Protein AF-A0A7S3JQC6-F1 (afdb_monomer)

Radius of gyration: 49.68 Å; Cα contacts (8 Å, |Δi|>4): 178; chains: 1; bounding box: 103×55×130 Å

Foldseek 3Di:
DVVVVVVVVVVVVVVVVVVVVVLVVLLVVLVVVLCVVCVVLVVLLVVLVVQLVVLVVQLVVLVVVLVVLVVVLVVLVVVLVVLVPDPDQWDWDCVPPVDTDIDGSVVSNVVSVVSNVVSVVSSVVSVVSSVVSVVSSVVSVVVSVVSVVVSDVSSPCSSVVSVVVVVVVVVVVVVVVVVVVCVVVVVVVLVLLLVLVLVCVVPVFLQWDWDADPVPRAIWIARNPPRDIGRDDRVNVVCGDPVVPPDDPVSCVVSVNDPDDDDDDDDDDDDDDDDPDPDDDDD

Secondary structure (DSSP, 8-state):
-HHHHHHHHHHHHHHHHHHHHHHHHHHHHHHHHHHHHTHHHHHHHHHHHHHHHHHHHHHHHHHHHHHHHHHHHHHHHHHHHHHHH---SEEEESTTTSS-EEEEHHHHHHHHHHHHHHHHHHHHHHHHHHHHHHHHHHHHHHHHHHHHHHHHHHHTTHHHHHHHHHHHHHHHHHHHHHHHHHHHHHHHHHHHHHHHHHHHHHHSS--EEEEEETTTTEEEEEETTT--EESSPPGGGT---TTTS---HHHHHHTT---------------------------

InterPro domains:
  IPR000048 IQ motif, EF-hand binding site [PF00612] (7-22)
  IPR001202 WW domain [PS01159] (208-234)
  IPR001202 WW domain [PS50020] (202-236)
  IPR036020 WW domain superfamily [SSF51045] (206-236)

Structure (mmCIF, N/CA/C/O backbone):
data_AF-A0A7S3JQC6-F1
#
_entry.id   AF-A0A7S3JQC6-F1
#
loop_
_atom_site.group_PDB
_atom_site.id
_atom_site.type_symbol
_atom_site.label_atom_id
_atom_site.label_alt_id
_atom_site.label_comp_id
_atom_site.label_asym_id
_atom_site.label_entity_id
_atom_site.label_seq_id
_atom_site.pdbx_PDB_ins_code
_atom_site.Cartn_x
_atom_site.Cartn_y
_atom_site.Cartn_z
_atom_site.occupancy
_atom_site.B_iso_or_equiv
_atom_site.auth_seq_id
_atom_site.auth_comp_id
_atom_site.auth_asym_id
_atom_site.auth_atom_id
_atom_site.pdbx_PDB_model_num
ATOM 1 N N . LYS A 1 1 ? 0.236 -10.307 -54.054 1.00 75.25 1 LYS A N 1
ATOM 2 C CA . LYS A 1 1 ? 0.303 -9.032 -53.284 1.00 75.25 1 LYS A CA 1
ATOM 3 C C . LYS A 1 1 ? -0.213 -9.186 -51.846 1.00 75.25 1 LYS A C 1
ATOM 5 O O . LYS A 1 1 ? 0.444 -8.713 -50.930 1.00 75.25 1 LYS A O 1
ATOM 10 N N . GLU A 1 2 ? -1.317 -9.899 -51.624 1.00 87.50 2 GLU A N 1
ATOM 11 C CA . GLU A 1 2 ? -1.917 -10.115 -50.295 1.00 87.50 2 GLU A CA 1
ATOM 12 C C . GLU A 1 2 ? -1.026 -10.891 -49.305 1.00 87.50 2 GLU A C 1
ATOM 14 O O . GLU A 1 2 ? -0.811 -10.438 -48.186 1.00 87.50 2 GLU A O 1
ATOM 19 N N . ARG A 1 3 ? -0.372 -11.977 -49.746 1.00 89.38 3 ARG A N 1
ATOM 20 C CA . ARG A 1 3 ? 0.592 -12.731 -48.913 1.00 89.38 3 ARG A CA 1
ATOM 21 C C . ARG A 1 3 ? 1.734 -11.865 -48.360 1.00 89.38 3 ARG A C 1
ATOM 23 O O . ARG A 1 3 ? 2.109 -12.005 -47.201 1.00 89.38 3 ARG A O 1
ATOM 30 N N . LEU A 1 4 ? 2.267 -10.941 -49.165 1.00 92.25 4 LEU A N 1
ATOM 31 C CA . LEU A 1 4 ? 3.331 -10.025 -48.732 1.00 92.25 4 LEU A CA 1
ATOM 32 C C . LEU A 1 4 ? 2.830 -9.036 -47.672 1.00 92.25 4 LEU A C 1
ATOM 34 O O . LEU A 1 4 ? 3.549 -8.764 -46.713 1.00 92.25 4 LEU A O 1
ATOM 38 N N . ARG A 1 5 ? 1.589 -8.548 -47.811 1.00 91.50 5 ARG A N 1
ATOM 39 C CA . ARG A 1 5 ? 0.945 -7.690 -46.806 1.00 91.50 5 ARG A CA 1
ATOM 40 C C . ARG A 1 5 ? 0.745 -8.441 -45.493 1.00 91.50 5 ARG A C 1
ATOM 42 O O . ARG A 1 5 ? 1.162 -7.939 -44.456 1.00 91.50 5 ARG A O 1
ATOM 49 N N . ASN A 1 6 ? 0.217 -9.662 -45.540 1.00 94.75 6 ASN A N 1
ATOM 50 C CA . ASN A 1 6 ? 0.004 -10.478 -44.340 1.00 94.75 6 ASN A CA 1
ATOM 51 C C . ASN A 1 6 ? 1.329 -10.779 -43.625 1.00 94.75 6 ASN A C 1
ATOM 53 O O . ASN A 1 6 ? 1.442 -10.593 -42.415 1.00 94.75 6 ASN A O 1
ATOM 57 N N . ASN A 1 7 ? 2.378 -11.123 -44.378 1.00 94.38 7 ASN A N 1
ATOM 58 C CA . ASN A 1 7 ? 3.715 -11.327 -43.820 1.00 94.38 7 ASN A CA 1
ATOM 59 C C . ASN A 1 7 ? 4.289 -10.048 -43.185 1.00 94.38 7 ASN A C 1
ATOM 61 O O . ASN A 1 7 ? 4.940 -10.119 -42.1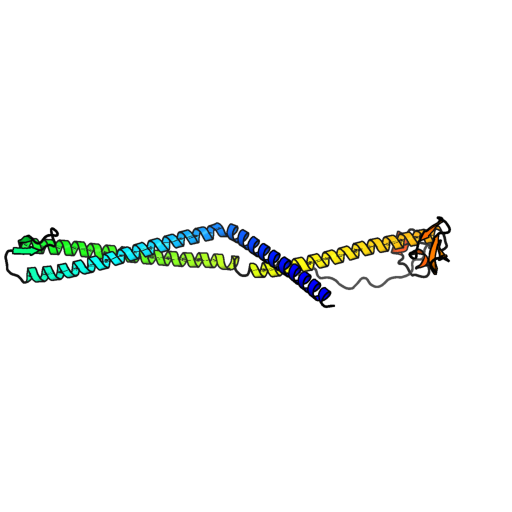40 1.00 94.38 7 ASN A O 1
ATOM 65 N N . ALA A 1 8 ? 4.053 -8.878 -43.785 1.00 94.38 8 ALA A N 1
ATOM 66 C CA . ALA A 1 8 ? 4.468 -7.597 -43.217 1.00 94.38 8 ALA A CA 1
ATOM 67 C C . ALA A 1 8 ? 3.715 -7.280 -41.914 1.00 94.38 8 ALA A C 1
ATOM 69 O O . ALA A 1 8 ? 4.346 -6.919 -40.921 1.00 94.38 8 ALA A O 1
ATOM 70 N N . VAL A 1 9 ? 2.395 -7.491 -41.883 1.00 95.44 9 VAL A N 1
ATOM 71 C CA . VAL A 1 9 ? 1.562 -7.299 -40.685 1.00 95.44 9 VAL A CA 1
ATOM 72 C C . VAL A 1 9 ? 2.053 -8.180 -39.538 1.00 95.44 9 VAL A C 1
ATOM 74 O O . VAL A 1 9 ? 2.294 -7.673 -38.444 1.00 95.44 9 VAL A O 1
ATOM 77 N N . VAL A 1 10 ? 2.295 -9.471 -39.785 1.00 95.19 10 VAL A N 1
ATOM 78 C CA . VAL A 1 10 ? 2.800 -10.401 -38.760 1.00 95.19 10 VAL A CA 1
ATOM 79 C C . VAL A 1 10 ? 4.167 -9.960 -38.229 1.00 95.19 10 VAL A C 1
ATOM 81 O O . VAL A 1 10 ? 4.400 -9.981 -37.017 1.00 95.19 10 VAL A O 1
ATOM 84 N N . LYS A 1 11 ? 5.072 -9.503 -39.105 1.00 95.25 11 LYS A N 1
ATOM 85 C CA . LYS A 1 11 ? 6.379 -8.966 -38.689 1.00 95.25 11 LYS A CA 1
ATOM 86 C C . LYS A 1 11 ? 6.225 -7.736 -37.794 1.00 95.25 11 LYS A C 1
ATOM 88 O O . LYS A 1 11 ? 6.847 -7.685 -36.733 1.00 95.25 11 LYS A O 1
ATOM 93 N N . ILE A 1 12 ? 5.382 -6.780 -38.183 1.00 94.19 12 ILE A N 1
ATOM 94 C CA . ILE A 1 12 ? 5.122 -5.562 -37.403 1.00 94.19 12 ILE A CA 1
ATOM 95 C C . ILE A 1 12 ? 4.528 -5.924 -36.039 1.00 94.19 12 ILE A C 1
ATOM 97 O O . ILE A 1 12 ? 5.028 -5.471 -35.010 1.00 94.19 12 ILE A O 1
ATOM 101 N N . GLN A 1 13 ? 3.523 -6.801 -36.009 1.00 94.56 13 GLN A N 1
ATOM 102 C CA . GLN A 1 13 ? 2.904 -7.267 -34.769 1.00 94.56 13 GLN A CA 1
ATOM 103 C C . GLN A 1 13 ? 3.920 -7.935 -33.838 1.00 94.56 13 GLN A C 1
ATOM 10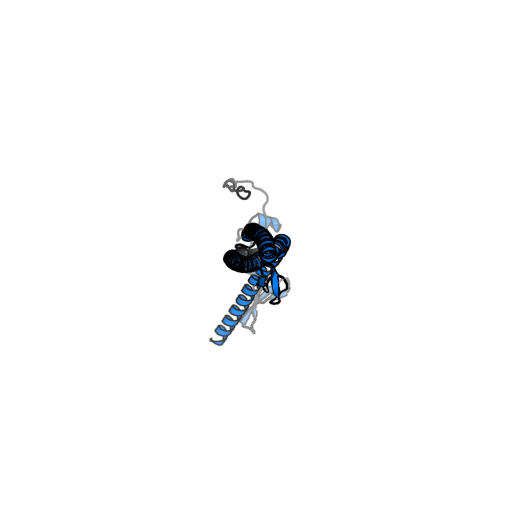5 O O . GLN A 1 13 ? 3.945 -7.635 -32.645 1.00 94.56 13 GLN A O 1
ATOM 110 N N . LYS A 1 14 ? 4.799 -8.796 -34.364 1.00 95.44 14 LYS A N 1
ATOM 111 C CA . LYS A 1 14 ? 5.860 -9.443 -33.578 1.00 95.44 14 LYS A CA 1
ATOM 112 C C . LYS A 1 14 ? 6.812 -8.416 -32.961 1.00 95.44 14 LYS A C 1
ATOM 114 O O . LYS A 1 14 ? 7.134 -8.514 -31.776 1.00 95.44 14 LYS A O 1
ATOM 119 N N . VAL A 1 15 ? 7.239 -7.420 -33.739 1.00 93.25 15 VAL A N 1
ATOM 120 C CA . VAL A 1 15 ? 8.125 -6.347 -33.260 1.00 93.25 15 VAL A CA 1
ATOM 121 C C . VAL A 1 15 ? 7.444 -5.513 -32.177 1.00 93.25 15 VAL A C 1
ATOM 123 O O . VAL A 1 15 ? 8.055 -5.265 -31.137 1.00 93.25 15 VAL A O 1
ATOM 126 N N . LEU A 1 16 ? 6.183 -5.126 -32.383 1.00 92.81 16 LEU A N 1
ATOM 127 C CA . LEU A 1 16 ? 5.411 -4.346 -31.415 1.00 92.81 16 LEU A CA 1
ATOM 128 C C . LEU A 1 16 ? 5.197 -5.116 -30.113 1.00 92.81 16 LEU A C 1
ATOM 130 O O . LEU A 1 16 ? 5.525 -4.600 -29.049 1.00 92.81 16 LEU A O 1
ATOM 134 N N . ARG A 1 17 ? 4.755 -6.377 -30.178 1.00 93.19 17 ARG A N 1
ATOM 135 C CA . ARG A 1 17 ? 4.602 -7.234 -28.990 1.00 93.19 17 ARG A CA 1
ATOM 136 C C . ARG A 1 17 ? 5.913 -7.364 -28.221 1.00 93.19 17 ARG A C 1
ATOM 138 O O . ARG A 1 17 ? 5.936 -7.184 -27.010 1.00 93.19 17 ARG A O 1
ATOM 145 N N . GLY A 1 18 ? 7.024 -7.594 -28.922 1.00 94.50 18 GLY A N 1
ATOM 146 C CA . GLY A 1 18 ? 8.343 -7.641 -28.293 1.00 94.50 18 GLY A CA 1
ATOM 147 C C . GLY A 1 18 ? 8.796 -6.290 -27.726 1.00 94.50 18 GLY A C 1
ATOM 148 O O . GLY A 1 18 ? 9.571 -6.254 -26.771 1.00 94.50 18 GLY A O 1
ATOM 149 N N . HIS A 1 19 ? 8.369 -5.165 -28.304 1.00 92.38 19 HIS A N 1
ATOM 150 C CA . HIS A 1 19 ? 8.635 -3.839 -27.752 1.00 92.38 19 HIS A CA 1
ATOM 151 C C . HIS A 1 19 ? 7.871 -3.627 -26.446 1.00 92.38 19 HIS A C 1
ATOM 153 O O . HIS A 1 19 ? 8.521 -3.282 -25.460 1.00 92.38 19 HIS A O 1
ATOM 159 N N . PHE A 1 20 ? 6.558 -3.879 -26.444 1.00 92.75 20 PHE A N 1
ATOM 160 C CA . PHE A 1 20 ? 5.692 -3.740 -25.272 1.00 92.75 20 PHE A CA 1
ATOM 161 C C . PHE A 1 20 ? 6.087 -4.710 -24.151 1.00 92.75 20 PHE A C 1
ATOM 163 O O . PHE A 1 20 ? 6.341 -4.285 -23.034 1.00 92.75 20 PHE A O 1
ATOM 170 N N . GLY A 1 21 ? 6.336 -5.987 -24.454 1.00 95.25 21 GLY A N 1
ATOM 171 C CA . GLY A 1 21 ? 6.791 -6.937 -23.430 1.00 95.25 21 GLY A CA 1
ATOM 172 C C . GLY A 1 21 ? 8.102 -6.512 -22.751 1.00 95.25 21 GLY A C 1
ATOM 173 O O . GLY A 1 21 ? 8.261 -6.640 -21.541 1.00 95.25 21 GLY A O 1
ATOM 174 N N . ARG A 1 22 ? 9.037 -5.915 -23.505 1.00 93.81 22 ARG A N 1
ATOM 175 C CA . ARG A 1 22 ? 10.283 -5.367 -22.938 1.00 93.81 22 ARG A CA 1
ATOM 176 C C . ARG A 1 22 ? 10.077 -4.053 -22.181 1.00 93.81 22 ARG A C 1
ATOM 178 O O . ARG A 1 22 ? 10.851 -3.787 -21.264 1.00 93.81 22 ARG A O 1
ATOM 185 N N . THR A 1 23 ? 9.108 -3.211 -22.561 1.00 93.56 23 THR A N 1
ATOM 186 C CA . THR A 1 23 ? 8.751 -2.036 -21.744 1.00 93.56 23 THR A CA 1
ATOM 187 C C . THR A 1 23 ? 8.153 -2.482 -20.426 1.00 93.56 23 THR A C 1
ATOM 189 O O . THR A 1 23 ? 8.568 -1.987 -19.385 1.00 93.56 23 THR A O 1
ATOM 192 N N . ASP A 1 24 ? 7.244 -3.448 -20.468 1.00 94.12 24 ASP A N 1
ATOM 193 C CA . ASP A 1 24 ? 6.514 -3.917 -19.296 1.00 94.12 24 ASP A CA 1
ATOM 194 C C . ASP A 1 24 ? 7.458 -4.612 -18.322 1.00 94.12 24 ASP A C 1
ATOM 196 O O . ASP A 1 24 ? 7.432 -4.317 -17.131 1.00 94.12 24 ASP A O 1
ATOM 200 N N . TRP A 1 25 ? 8.390 -5.424 -18.828 1.00 95.81 25 TRP A N 1
ATOM 201 C CA . TRP A 1 25 ? 9.458 -5.993 -18.009 1.00 95.81 25 TRP A CA 1
ATOM 202 C C . TRP A 1 25 ? 10.329 -4.917 -17.343 1.00 95.81 25 TRP A C 1
ATOM 204 O O . TRP A 1 25 ? 10.637 -5.023 -16.159 1.00 95.81 25 TRP A O 1
ATOM 214 N N . ALA A 1 26 ? 10.711 -3.858 -18.065 1.00 94.56 26 ALA A N 1
ATOM 215 C CA . ALA A 1 26 ? 11.521 -2.779 -17.494 1.00 94.56 26 ALA A CA 1
ATOM 216 C C . ALA A 1 26 ? 10.762 -1.996 -16.408 1.00 94.56 26 ALA A C 1
ATOM 218 O O . ALA A 1 26 ? 11.343 -1.635 -15.384 1.00 94.56 26 ALA A O 1
ATOM 219 N N . ILE A 1 27 ? 9.464 -1.765 -16.621 1.00 95.25 27 ILE A N 1
ATOM 220 C CA . ILE A 1 27 ? 8.567 -1.147 -15.642 1.00 95.25 27 ILE A CA 1
ATOM 221 C C . ILE A 1 27 ? 8.453 -2.044 -14.405 1.00 95.25 27 ILE A C 1
ATOM 223 O O . ILE A 1 27 ? 8.684 -1.575 -13.293 1.00 95.25 27 ILE A O 1
ATOM 227 N N . ALA A 1 28 ? 8.172 -3.336 -14.590 1.00 95.00 28 ALA A N 1
ATOM 228 C CA . ALA A 1 28 ? 8.064 -4.307 -13.505 1.00 95.00 28 ALA A CA 1
ATOM 229 C C . ALA A 1 28 ? 9.363 -4.402 -12.695 1.00 95.00 28 ALA A C 1
ATOM 231 O O . ALA A 1 28 ? 9.327 -4.358 -11.468 1.00 95.00 28 ALA A O 1
ATOM 232 N N . LYS A 1 29 ? 10.518 -4.442 -13.370 1.00 95.44 29 LYS A N 1
ATOM 233 C CA . LYS A 1 29 ? 11.833 -4.442 -12.721 1.00 95.44 29 LYS A CA 1
ATOM 234 C C . LYS A 1 29 ? 12.053 -3.191 -11.868 1.00 95.44 29 LYS A C 1
ATOM 236 O O . LYS A 1 29 ? 12.541 -3.298 -10.750 1.00 95.44 29 LYS A O 1
ATOM 241 N N . ARG A 1 30 ? 11.683 -2.008 -12.366 1.00 93.69 30 ARG A N 1
ATOM 242 C CA . ARG A 1 30 ? 11.786 -0.765 -11.585 1.00 93.69 30 ARG A CA 1
ATOM 243 C C . ARG A 1 30 ? 10.838 -0.737 -10.394 1.00 93.69 30 ARG A C 1
ATOM 245 O O . ARG A 1 30 ? 11.249 -0.302 -9.327 1.00 93.69 30 ARG A O 1
ATOM 252 N N . PHE A 1 31 ? 9.612 -1.235 -10.546 1.00 92.81 31 PHE A N 1
ATOM 253 C CA . PHE A 1 31 ? 8.701 -1.390 -9.413 1.00 92.81 31 PHE A CA 1
ATOM 254 C C . PHE A 1 31 ? 9.227 -2.383 -8.372 1.00 92.81 31 PHE A C 1
ATOM 256 O O . PHE A 1 31 ? 9.041 -2.143 -7.185 1.00 92.81 31 PHE A O 1
ATOM 263 N N . ALA A 1 32 ? 9.893 -3.464 -8.786 1.00 93.75 32 ALA A N 1
ATOM 264 C CA . ALA A 1 32 ? 10.523 -4.405 -7.860 1.00 93.75 32 ALA A CA 1
ATOM 265 C C . ALA A 1 32 ? 11.633 -3.727 -7.041 1.00 93.75 32 ALA A C 1
ATOM 267 O O . ALA A 1 32 ? 11.590 -3.773 -5.818 1.00 93.75 32 ALA A O 1
ATOM 268 N N . LEU A 1 33 ? 12.538 -2.996 -7.700 1.00 93.25 33 LEU A N 1
ATOM 269 C CA . LEU A 1 33 ? 13.592 -2.231 -7.021 1.00 93.25 33 LEU A CA 1
ATOM 270 C C . LEU A 1 33 ? 13.023 -1.174 -6.067 1.00 93.25 33 LEU A C 1
ATOM 272 O O . LEU A 1 33 ? 13.500 -1.024 -4.947 1.00 93.25 33 LEU A O 1
ATOM 276 N N . LEU A 1 34 ? 11.971 -0.465 -6.483 1.00 91.44 34 LEU A N 1
ATOM 277 C CA . LEU A 1 34 ? 11.291 0.490 -5.613 1.00 91.44 34 LEU A CA 1
ATOM 278 C C . LEU A 1 34 ? 10.682 -0.201 -4.394 1.00 91.44 34 LEU A C 1
ATOM 280 O O . LEU A 1 34 ? 10.767 0.326 -3.291 1.00 91.44 34 LEU A O 1
ATOM 284 N N . ARG A 1 35 ? 10.057 -1.369 -4.575 1.00 90.38 35 ARG A N 1
ATOM 285 C CA . ARG A 1 35 ? 9.492 -2.141 -3.462 1.00 90.38 35 ARG A CA 1
ATOM 286 C C . ARG A 1 35 ? 10.562 -2.596 -2.484 1.00 90.38 35 ARG A C 1
ATOM 288 O O . ARG A 1 35 ? 10.301 -2.552 -1.292 1.00 90.38 35 ARG A O 1
ATOM 295 N N . GLU A 1 36 ? 11.738 -2.986 -2.964 1.00 92.25 36 GLU A N 1
ATOM 296 C CA . GLU A 1 36 ? 12.879 -3.314 -2.103 1.00 92.25 36 GLU A CA 1
ATOM 297 C C . GLU A 1 36 ? 13.333 -2.087 -1.300 1.00 92.25 36 GLU A C 1
ATOM 299 O O . GLU A 1 36 ? 13.474 -2.165 -0.084 1.00 92.25 36 GLU A O 1
ATOM 304 N N . GLN A 1 37 ? 13.470 -0.928 -1.949 1.00 90.94 37 GLN A N 1
ATOM 305 C CA . GLN A 1 37 ? 13.839 0.327 -1.281 1.00 90.94 37 GLN A CA 1
ATOM 306 C C . GLN A 1 37 ? 12.786 0.790 -0.262 1.00 90.94 37 GLN A C 1
ATOM 308 O O . GLN A 1 37 ? 13.126 1.264 0.819 1.00 90.94 37 GLN A O 1
ATOM 313 N N . ALA A 1 38 ? 11.503 0.638 -0.593 1.00 94.56 38 ALA A N 1
ATOM 314 C CA . ALA A 1 38 ? 10.372 1.035 0.242 1.00 94.56 38 ALA A CA 1
ATOM 315 C C . ALA A 1 38 ? 9.860 -0.092 1.161 1.00 94.56 38 ALA A C 1
ATOM 317 O O . ALA A 1 38 ? 8.842 0.083 1.831 1.00 94.56 38 ALA A O 1
ATOM 318 N N . ALA A 1 39 ? 10.551 -1.234 1.234 1.00 94.25 39 ALA A N 1
ATOM 319 C CA . ALA A 1 39 ? 10.200 -2.362 2.096 1.00 94.25 39 ALA A CA 1
ATOM 320 C C . ALA A 1 39 ? 9.923 -1.974 3.565 1.00 94.25 39 ALA A C 1
ATOM 322 O O . ALA A 1 39 ? 8.907 -2.433 4.098 1.00 94.25 39 ALA A O 1
ATOM 323 N N . PRO A 1 40 ? 10.725 -1.110 4.230 1.00 95.31 40 PRO A N 1
ATOM 324 C CA . PRO A 1 40 ? 10.429 -0.712 5.607 1.00 95.31 40 PRO A CA 1
ATOM 325 C C . PRO A 1 40 ? 9.119 0.076 5.726 1.00 95.31 40 PRO A C 1
ATOM 327 O O . PRO A 1 40 ? 8.409 -0.080 6.716 1.00 95.31 40 PRO A O 1
ATOM 330 N N . LEU A 1 41 ? 8.755 0.872 4.714 1.00 95.06 41 LEU A N 1
ATOM 331 C CA . LEU A 1 41 ? 7.497 1.626 4.702 1.00 95.06 41 LEU A CA 1
ATOM 332 C C . LEU A 1 41 ? 6.290 0.702 4.525 1.00 95.06 41 LEU A C 1
ATOM 334 O O . LEU A 1 41 ? 5.272 0.902 5.183 1.00 95.06 41 LEU A O 1
ATOM 338 N N . TYR A 1 42 ? 6.404 -0.327 3.680 1.00 94.31 42 TYR A N 1
ATOM 339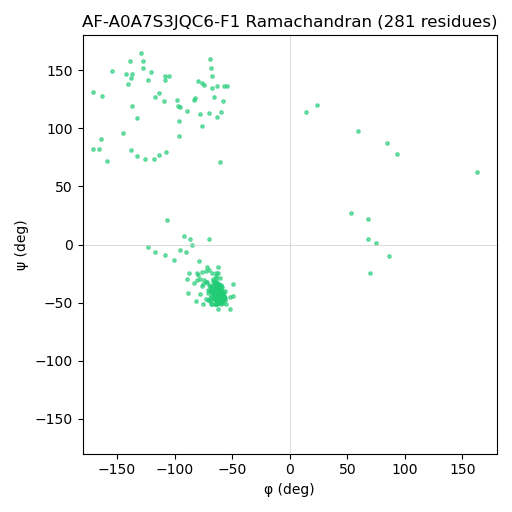 C CA . TYR A 1 42 ? 5.360 -1.344 3.534 1.00 94.31 42 TYR A CA 1
ATOM 340 C C . TYR A 1 42 ? 5.178 -2.158 4.817 1.00 94.31 42 TYR A C 1
ATOM 342 O O . TYR A 1 42 ? 4.061 -2.251 5.311 1.00 94.31 42 TYR A O 1
ATOM 350 N N . SER A 1 43 ? 6.271 -2.642 5.416 1.00 96.00 43 SER A N 1
ATOM 351 C CA . SER A 1 43 ? 6.227 -3.328 6.715 1.00 96.00 43 SER A CA 1
ATOM 352 C C . SER A 1 43 ? 5.590 -2.440 7.791 1.00 96.00 43 SER A C 1
ATOM 354 O O . SER A 1 43 ? 4.689 -2.852 8.525 1.00 96.00 43 SER A O 1
ATOM 356 N N . ARG A 1 44 ? 5.974 -1.158 7.833 1.00 97.19 44 ARG A N 1
ATOM 357 C CA . ARG A 1 44 ? 5.364 -0.194 8.747 1.00 97.19 44 ARG A CA 1
ATOM 358 C C . ARG A 1 44 ? 3.870 -0.004 8.482 1.00 97.19 44 ARG A C 1
ATOM 360 O O . ARG A 1 44 ? 3.097 0.059 9.433 1.00 97.19 44 ARG A O 1
ATOM 367 N N . LEU A 1 45 ? 3.448 0.086 7.225 1.00 96.62 45 LEU A N 1
ATOM 368 C CA . LEU A 1 45 ? 2.035 0.190 6.869 1.00 96.62 45 LEU A CA 1
ATOM 369 C C . LEU A 1 45 ? 1.241 -1.043 7.321 1.00 96.62 45 LEU A C 1
ATOM 371 O O . LEU A 1 45 ? 0.140 -0.876 7.845 1.00 96.62 45 LEU A O 1
ATOM 375 N N . ASP A 1 46 ? 1.803 -2.240 7.157 1.00 97.00 46 ASP A N 1
ATOM 376 C CA . ASP A 1 46 ? 1.172 -3.496 7.564 1.00 97.00 46 ASP A CA 1
ATOM 377 C C . ASP A 1 46 ? 0.988 -3.539 9.085 1.00 97.00 46 ASP A C 1
ATOM 379 O O . ASP A 1 46 ? -0.146 -3.673 9.547 1.00 97.00 46 ASP A O 1
ATOM 383 N N . THR A 1 47 ? 2.048 -3.269 9.860 1.00 97.38 47 THR A N 1
ATOM 384 C CA . THR A 1 47 ? 1.964 -3.194 11.335 1.00 97.38 47 THR A CA 1
ATOM 385 C C . THR A 1 47 ? 0.920 -2.177 11.805 1.00 97.38 47 THR A C 1
ATOM 387 O O . THR A 1 47 ? 0.056 -2.500 12.615 1.00 97.38 47 THR A O 1
ATOM 390 N N . LEU A 1 48 ? 0.925 -0.956 11.255 1.00 97.56 48 LEU A N 1
ATOM 391 C CA . LEU A 1 48 ? -0.071 0.066 11.592 1.00 97.56 48 LEU A CA 1
ATOM 392 C C . LEU A 1 48 ? -1.494 -0.359 11.217 1.00 97.56 48 LEU A C 1
ATOM 394 O O . LEU A 1 48 ? -2.441 -0.010 11.922 1.00 97.56 48 LEU A O 1
ATOM 398 N N . SER A 1 49 ? -1.659 -1.100 10.120 1.00 96.75 49 SER A N 1
ATOM 399 C CA . SER A 1 49 ? -2.964 -1.607 9.701 1.00 96.75 49 SER A CA 1
ATOM 400 C C . SER A 1 49 ? -3.496 -2.683 10.650 1.00 96.75 49 SER A C 1
ATOM 402 O O . SER A 1 49 ? -4.685 -2.675 10.966 1.00 96.75 49 SER A O 1
ATOM 404 N N . GLU A 1 50 ? -2.630 -3.566 11.147 1.00 97.19 50 GLU A N 1
ATOM 405 C CA . GLU A 1 50 ? -2.976 -4.590 12.134 1.00 97.19 50 GLU A CA 1
ATOM 406 C C . GLU A 1 50 ? -3.298 -3.961 13.493 1.00 97.19 50 GLU A C 1
ATOM 408 O O . GLU A 1 50 ? -4.325 -4.268 14.097 1.00 97.19 50 GLU A O 1
ATOM 413 N N . GLU A 1 51 ? -2.489 -3.002 13.943 1.00 97.00 51 GLU A N 1
ATOM 414 C CA . GLU A 1 51 ? -2.746 -2.231 15.164 1.00 97.00 51 GLU A CA 1
ATOM 415 C C . GLU A 1 51 ? -4.071 -1.452 15.081 1.00 97.00 51 GLU A C 1
ATOM 417 O O . GLU A 1 51 ? -4.835 -1.405 16.044 1.00 97.00 51 GLU A O 1
ATOM 422 N N . ALA A 1 52 ? -4.392 -0.867 13.922 1.00 97.06 52 ALA A N 1
ATOM 423 C CA . ALA A 1 52 ? -5.672 -0.194 13.718 1.00 97.06 52 ALA A CA 1
ATOM 424 C C . ALA A 1 52 ? -6.853 -1.178 13.765 1.00 97.06 52 ALA A C 1
ATOM 426 O O . ALA A 1 52 ? -7.866 -0.881 14.398 1.00 97.06 52 ALA A O 1
ATOM 427 N N . ARG A 1 53 ? -6.725 -2.351 13.127 1.00 97.19 53 ARG A N 1
ATOM 428 C CA . ARG A 1 53 ? -7.757 -3.407 13.130 1.00 97.19 53 ARG A CA 1
ATOM 429 C C . ARG A 1 53 ? -8.003 -3.967 14.528 1.00 97.19 53 ARG A C 1
ATOM 431 O O . ARG A 1 53 ? -9.142 -4.053 14.968 1.00 97.19 53 ARG A O 1
ATOM 438 N N . THR A 1 54 ? -6.944 -4.288 15.259 1.00 97.62 54 THR A N 1
ATOM 439 C CA . THR A 1 54 ? -7.070 -4.802 16.630 1.00 97.62 54 THR A CA 1
ATOM 440 C C . THR A 1 54 ? -7.719 -3.769 17.555 1.00 97.62 54 THR A C 1
ATOM 442 O O . THR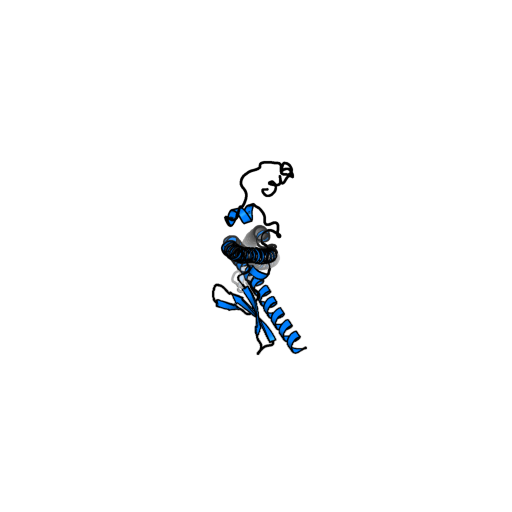 A 1 54 ? -8.599 -4.116 18.345 1.00 97.62 54 THR A O 1
ATOM 445 N N . ALA A 1 55 ? -7.384 -2.483 17.413 1.00 97.19 55 ALA A N 1
ATOM 446 C CA . ALA A 1 55 ? -8.035 -1.412 18.165 1.00 97.19 55 ALA A CA 1
ATOM 447 C C . ALA A 1 55 ? -9.535 -1.275 17.831 1.00 97.19 55 ALA A C 1
ATOM 449 O O . ALA A 1 55 ? -10.360 -1.077 18.730 1.00 97.19 55 ALA A O 1
ATOM 450 N N . THR A 1 56 ? -9.935 -1.407 16.560 1.00 97.50 56 THR A N 1
ATOM 451 C CA . THR A 1 56 ? -11.360 -1.352 16.187 1.00 97.50 56 THR A CA 1
ATOM 452 C C . THR A 1 56 ? -12.139 -2.556 16.708 1.00 97.50 56 THR A C 1
ATOM 454 O O . THR A 1 56 ? -13.235 -2.371 17.243 1.00 97.50 56 THR A O 1
ATOM 457 N N . GLU A 1 57 ? -11.563 -3.755 16.649 1.00 97.56 57 GLU A N 1
ATOM 458 C CA . GLU A 1 57 ? -12.143 -4.973 17.224 1.00 97.56 57 GLU A CA 1
ATOM 459 C C . GLU A 1 57 ? -12.334 -4.843 18.741 1.00 97.56 57 GLU A C 1
ATOM 461 O O . GLU A 1 57 ? -13.428 -5.084 19.258 1.00 97.56 57 GLU A O 1
ATOM 466 N N . GLN A 1 58 ? -11.312 -4.371 19.463 1.00 96.94 58 GLN A N 1
ATOM 467 C CA . GLN A 1 58 ? -11.389 -4.144 20.910 1.00 96.94 58 GLN A CA 1
ATOM 468 C C . GLN A 1 58 ? -12.440 -3.089 21.271 1.00 96.94 58 GLN A C 1
ATOM 470 O O . GLN A 1 58 ? -13.210 -3.265 22.221 1.00 96.94 58 GLN A O 1
ATOM 475 N N . ARG A 1 59 ? -12.532 -2.006 20.492 1.00 96.88 59 ARG A N 1
ATOM 476 C CA . ARG A 1 59 ? -13.582 -0.990 20.640 1.00 96.88 59 ARG A CA 1
ATOM 477 C C . ARG A 1 59 ? -14.973 -1.603 20.474 1.00 96.88 59 ARG A C 1
ATOM 479 O O . ARG A 1 59 ? -15.871 -1.305 21.264 1.00 96.88 59 ARG A O 1
ATOM 486 N N . ASP A 1 60 ? -15.174 -2.429 19.455 1.00 96.88 60 ASP A N 1
ATOM 487 C CA . ASP A 1 60 ? -16.484 -3.006 19.140 1.00 96.88 60 ASP A CA 1
ATOM 488 C C . ASP A 1 60 ? -16.888 -4.093 20.143 1.00 96.88 60 ASP A C 1
ATOM 490 O O . ASP A 1 60 ? -18.058 -4.172 20.544 1.00 96.88 60 ASP A O 1
ATOM 494 N N . PHE A 1 61 ? -15.909 -4.828 20.670 1.00 97.50 61 PHE A N 1
ATOM 495 C CA . PHE A 1 61 ? -16.090 -5.697 21.825 1.00 97.50 61 PHE A CA 1
ATOM 496 C C . PHE A 1 61 ? -16.547 -4.907 23.062 1.00 97.50 61 PHE A C 1
ATOM 498 O O . PHE A 1 61 ? -17.586 -5.225 23.651 1.00 97.50 61 PHE A O 1
ATOM 505 N N . CYS A 1 62 ? -15.845 -3.822 23.417 1.00 97.00 62 CYS A N 1
ATOM 506 C CA . CYS A 1 62 ? -16.213 -2.968 24.553 1.00 97.00 62 CYS A CA 1
ATOM 507 C C . CYS A 1 62 ? -17.624 -2.383 24.396 1.00 97.00 62 CYS A C 1
ATOM 509 O O . CYS A 1 62 ? -18.410 -2.386 25.345 1.00 97.00 62 CYS A O 1
ATOM 511 N N . LYS A 1 63 ? -17.996 -1.936 23.189 1.00 96.75 63 LYS A N 1
ATOM 512 C CA . LYS A 1 63 ? -19.349 -1.436 22.887 1.00 96.75 63 LYS A CA 1
ATOM 513 C C . LYS A 1 63 ? -20.427 -2.504 23.054 1.00 96.75 63 LYS A C 1
ATOM 515 O O . LYS A 1 63 ? -21.507 -2.203 23.569 1.00 96.75 63 LYS A O 1
ATOM 520 N N . SER A 1 64 ? -20.146 -3.736 22.639 1.00 97.38 64 SER A N 1
ATOM 521 C CA . SER A 1 64 ? -21.074 -4.862 22.777 1.00 97.38 64 SER A CA 1
ATOM 522 C C . SER A 1 64 ? -21.321 -5.197 24.250 1.00 97.38 64 SER A C 1
ATOM 524 O O . SER A 1 64 ? -22.474 -5.295 24.678 1.00 97.38 64 SER A O 1
ATOM 526 N N . GLN A 1 65 ? -20.255 -5.253 25.056 1.00 97.31 65 GLN A N 1
ATOM 527 C CA . GLN A 1 65 ? -20.352 -5.425 26.511 1.00 97.31 65 GLN A CA 1
ATOM 528 C C . GLN A 1 65 ? -21.103 -4.266 27.173 1.00 97.31 65 GLN A C 1
ATOM 530 O O . GLN A 1 65 ? -21.990 -4.469 27.999 1.00 97.31 65 GLN A O 1
ATOM 535 N N . LEU A 1 66 ? -20.818 -3.034 26.758 1.00 96.75 66 LEU A N 1
ATOM 536 C CA . LEU A 1 66 ? -21.497 -1.847 27.259 1.00 96.75 66 LEU A CA 1
ATOM 537 C C . LEU A 1 66 ? -23.003 -1.870 26.964 1.00 96.75 66 LEU A C 1
ATOM 539 O O . LEU A 1 66 ? -23.799 -1.476 27.817 1.00 96.75 66 LEU A O 1
ATOM 543 N N . LYS A 1 67 ? -23.425 -2.364 25.793 1.00 97.00 67 LYS A N 1
ATOM 544 C CA . LYS A 1 67 ? -24.848 -2.557 25.471 1.00 97.00 67 LYS A CA 1
ATOM 545 C C . LYS A 1 67 ? -25.504 -3.556 26.429 1.00 97.00 67 LYS A C 1
ATOM 547 O O . LYS A 1 67 ? -26.606 -3.285 26.909 1.00 97.00 67 LYS A O 1
ATOM 552 N N . ARG A 1 68 ? -24.821 -4.665 26.735 1.00 96.88 68 ARG A N 1
ATOM 553 C CA . ARG A 1 68 ? -25.282 -5.685 27.689 1.00 96.88 68 ARG A CA 1
ATOM 554 C C . ARG A 1 68 ? -25.440 -5.109 29.098 1.00 96.88 68 ARG A C 1
ATOM 556 O O . ARG A 1 68 ? -26.547 -5.125 29.630 1.00 96.88 68 ARG A O 1
ATOM 563 N N . PHE A 1 69 ? -24.395 -4.504 29.661 1.00 96.62 69 PHE A N 1
ATOM 564 C CA . PHE A 1 69 ? -24.453 -3.941 31.015 1.00 96.62 69 PHE A CA 1
ATOM 565 C C . PHE A 1 69 ? -25.445 -2.773 31.137 1.00 96.62 69 PHE A C 1
ATOM 567 O O . PHE A 1 69 ? -26.118 -2.618 32.157 1.00 96.62 69 PHE A O 1
ATOM 574 N N . LYS A 1 70 ? -25.627 -1.967 30.080 1.00 96.44 70 LYS A N 1
ATOM 575 C CA . LYS A 1 70 ? -26.683 -0.939 30.040 1.00 96.44 70 LYS A CA 1
ATOM 576 C C . LYS A 1 70 ? -28.095 -1.525 30.076 1.00 96.44 70 LYS A C 1
ATOM 578 O O . LYS A 1 70 ? -29.004 -0.837 30.528 1.00 96.44 70 LYS A O 1
ATOM 583 N N . LYS A 1 71 ? -28.304 -2.745 29.576 1.00 96.56 71 LYS A N 1
ATOM 584 C CA . LYS A 1 71 ? -29.589 -3.446 29.684 1.00 96.56 71 LYS A CA 1
ATOM 585 C C . LYS A 1 71 ? -29.782 -3.973 31.106 1.00 96.56 71 LYS A C 1
ATOM 587 O O . LYS A 1 71 ? -30.775 -3.630 31.737 1.00 96.56 71 LYS A O 1
ATOM 592 N N . GLU A 1 72 ? -28.792 -4.693 31.632 1.00 94.81 72 GLU A N 1
ATOM 593 C CA . GLU A 1 72 ? -28.822 -5.270 32.986 1.00 94.81 72 GLU A CA 1
ATOM 594 C C . GLU A 1 72 ? -29.037 -4.193 34.065 1.00 94.81 72 GLU A C 1
ATOM 596 O O . GLU A 1 72 ? -29.862 -4.362 34.959 1.00 94.81 72 GLU A O 1
ATOM 601 N N . THR A 1 73 ? -28.391 -3.028 33.941 1.00 96.19 73 THR A N 1
ATOM 602 C CA . THR A 1 73 ? -28.609 -1.898 34.866 1.00 96.19 73 THR A CA 1
ATOM 603 C C . THR A 1 73 ? -30.029 -1.343 34.828 1.00 96.19 73 THR A C 1
ATOM 605 O O . THR A 1 73 ? -30.550 -0.970 35.876 1.00 96.19 73 THR A O 1
ATOM 608 N N . ARG A 1 74 ? -30.681 -1.285 33.657 1.00 96.38 74 ARG A N 1
ATOM 609 C CA . ARG A 1 74 ? -32.088 -0.854 33.561 1.00 96.38 74 ARG A CA 1
ATOM 610 C C . ARG A 1 74 ? -33.007 -1.843 34.262 1.00 96.38 74 ARG A C 1
ATOM 612 O O . ARG A 1 74 ? -33.880 -1.413 35.005 1.00 96.38 74 ARG A O 1
ATOM 619 N N . GLU A 1 75 ? -32.789 -3.137 34.047 1.00 95.38 75 GLU A N 1
ATOM 620 C CA . GLU A 1 75 ? -33.584 -4.190 34.681 1.00 95.38 75 GLU A CA 1
ATOM 621 C C . GLU A 1 75 ? -33.432 -4.161 36.210 1.00 95.38 75 GLU A C 1
ATOM 623 O O . GLU A 1 75 ? -34.435 -4.181 36.915 1.00 95.38 75 GLU A O 1
ATOM 628 N N . ILE A 1 76 ? -32.207 -3.999 36.730 1.00 94.69 76 ILE A N 1
ATOM 629 C CA . ILE A 1 76 ? -31.955 -3.874 38.179 1.00 94.69 76 ILE A CA 1
ATOM 630 C C . ILE A 1 76 ? -32.643 -2.639 38.764 1.00 94.69 76 ILE A C 1
ATOM 632 O O . ILE A 1 76 ? -33.193 -2.693 39.859 1.00 94.69 76 ILE A O 1
ATOM 636 N N . VAL A 1 77 ? -32.627 -1.511 38.049 1.00 96.31 77 VAL A N 1
ATOM 637 C CA . VAL A 1 77 ? -33.310 -0.288 38.497 1.00 96.31 77 VAL A CA 1
ATOM 638 C C . VAL A 1 77 ? -34.826 -0.484 38.562 1.00 96.31 77 VAL A C 1
ATOM 640 O O . VAL A 1 77 ? -35.463 0.073 39.455 1.00 96.31 77 VAL A O 1
ATOM 643 N N . ILE A 1 78 ? -35.409 -1.241 37.631 1.00 95.00 78 ILE A N 1
ATOM 644 C CA . ILE A 1 78 ? -36.840 -1.571 37.644 1.00 95.00 78 ILE A CA 1
ATOM 645 C C . ILE A 1 78 ? -37.152 -2.475 38.841 1.00 95.00 78 ILE A C 1
ATOM 647 O O . ILE A 1 78 ? -37.992 -2.111 39.661 1.00 95.00 78 ILE A O 1
ATOM 651 N N . GLU A 1 79 ? -36.402 -3.566 39.009 1.00 93.06 79 GLU A N 1
ATOM 652 C CA . GLU A 1 79 ? -36.564 -4.510 40.123 1.00 93.06 79 GLU A CA 1
ATOM 653 C C . GLU A 1 79 ? -36.417 -3.804 41.481 1.00 93.06 79 GLU A C 1
ATOM 655 O O . GLU A 1 79 ? -37.252 -3.949 42.370 1.00 93.06 79 GLU A O 1
ATOM 660 N N . LEU A 1 80 ? -35.418 -2.928 41.632 1.00 94.12 80 LEU A N 1
ATOM 661 C CA . LEU A 1 80 ? -35.223 -2.151 42.856 1.00 94.12 80 LEU A CA 1
ATOM 662 C C . LEU A 1 80 ? -36.411 -1.221 43.157 1.00 94.12 80 LEU A C 1
ATOM 664 O O . LEU A 1 80 ? -36.770 -1.049 44.325 1.00 94.12 80 LEU A O 1
ATOM 668 N N . LYS A 1 81 ? -37.039 -0.623 42.134 1.00 94.56 81 LYS A N 1
ATOM 669 C CA . LYS A 1 81 ? -38.254 0.193 42.305 1.00 94.56 81 LYS A CA 1
ATOM 670 C C . LYS A 1 81 ? -39.440 -0.659 42.754 1.00 94.56 81 LYS A C 1
ATOM 672 O O . LYS A 1 81 ? -40.191 -0.215 43.619 1.00 94.56 81 LYS A O 1
ATOM 677 N N . GLU A 1 82 ? -39.598 -1.859 42.207 1.00 92.94 82 GLU A N 1
ATOM 678 C CA . GLU A 1 82 ? -40.666 -2.798 42.575 1.00 92.94 82 GLU A CA 1
ATOM 679 C C . GLU A 1 82 ? -40.513 -3.276 44.022 1.00 92.94 82 GLU A C 1
ATOM 681 O O . GLU A 1 82 ? -41.422 -3.087 44.830 1.00 92.94 82 GLU A O 1
ATOM 686 N N . VAL A 1 83 ? -39.322 -3.752 44.397 1.00 92.25 83 VAL A N 1
ATOM 687 C CA . VAL A 1 83 ? -38.997 -4.176 45.772 1.00 92.25 83 VAL A CA 1
ATOM 688 C C . VAL A 1 83 ? -39.139 -3.018 46.772 1.00 92.25 83 VAL A C 1
ATOM 690 O O . VAL A 1 83 ? -39.410 -3.221 47.954 1.00 92.25 83 VAL A O 1
ATOM 693 N N . SER A 1 84 ? -38.943 -1.773 46.327 1.00 89.38 84 SER A N 1
ATOM 694 C CA . SER A 1 84 ? -39.127 -0.587 47.176 1.00 89.38 84 SER A CA 1
ATOM 695 C C . SER A 1 84 ? -40.590 -0.199 47.367 1.00 89.38 84 SER A C 1
ATOM 697 O O . SER A 1 84 ? -40.921 0.344 48.417 1.00 89.38 84 SER A O 1
ATOM 699 N N . ARG A 1 85 ? -41.455 -0.488 46.388 1.00 92.25 85 ARG A N 1
ATOM 700 C CA . ARG A 1 85 ? -42.907 -0.275 46.480 1.00 92.25 85 ARG A CA 1
ATOM 701 C C . ARG A 1 85 ? -43.589 -1.335 47.338 1.00 92.25 85 ARG A C 1
ATOM 703 O O . ARG A 1 85 ? -44.552 -1.030 48.032 1.00 92.25 85 ARG A O 1
ATOM 710 N N . VAL A 1 86 ? -43.108 -2.572 47.270 1.00 86.25 86 VAL A N 1
ATOM 711 C CA . VAL A 1 86 ? -43.733 -3.718 47.930 1.00 86.25 86 VAL A CA 1
ATOM 712 C C . VAL A 1 86 ? -43.306 -3.802 49.399 1.00 86.25 86 VAL A C 1
ATOM 714 O O . VAL A 1 86 ? -42.122 -3.847 49.722 1.00 86.25 86 VAL A O 1
ATOM 717 N N . GLY A 1 87 ? -44.291 -3.827 50.303 1.00 84.50 87 GLY A N 1
ATOM 718 C CA . GLY A 1 87 ? -44.091 -3.880 51.758 1.00 84.50 87 GLY A CA 1
ATOM 719 C C . GLY A 1 87 ? -43.936 -5.288 52.348 1.00 84.50 87 GLY A C 1
ATOM 720 O O . GLY A 1 87 ? -43.888 -5.434 53.566 1.00 84.50 87 GLY A O 1
ATOM 721 N N . HIS A 1 88 ? -43.892 -6.336 51.521 1.00 88.25 88 HIS A N 1
ATOM 722 C CA . HIS A 1 88 ? -43.729 -7.710 52.001 1.00 88.25 88 HIS A CA 1
ATOM 723 C C . HIS A 1 88 ? -42.331 -7.946 52.601 1.00 88.25 88 HIS A C 1
ATOM 725 O O . HIS A 1 88 ? -41.342 -7.322 52.220 1.00 88.25 88 HIS A O 1
ATOM 731 N N . ALA A 1 89 ? -42.231 -8.882 53.548 1.00 92.00 89 ALA A N 1
ATOM 732 C CA . ALA A 1 89 ? -40.957 -9.228 54.188 1.00 92.00 89 ALA A CA 1
ATOM 733 C C . ALA A 1 89 ? -40.011 -10.012 53.261 1.00 92.00 89 ALA A C 1
ATOM 735 O O . ALA A 1 89 ? -38.795 -10.014 53.465 1.00 92.00 89 ALA A O 1
ATOM 736 N N . THR A 1 90 ? -40.567 -10.678 52.245 1.00 93.44 90 THR A N 1
ATOM 737 C CA . THR A 1 90 ? -39.817 -11.527 51.318 1.00 93.44 90 THR A CA 1
ATOM 738 C C . THR A 1 90 ? -40.083 -11.160 49.863 1.00 93.44 90 THR A C 1
ATOM 740 O O . THR A 1 90 ? -41.144 -10.626 49.543 1.00 93.44 90 THR A O 1
ATOM 743 N N . TRP A 1 91 ? -39.095 -11.410 49.006 1.00 92.62 91 TRP A N 1
ATOM 744 C CA . TRP A 1 91 ? -39.127 -11.160 47.569 1.00 92.62 91 TRP A CA 1
ATOM 745 C C . TRP A 1 91 ? -38.447 -12.301 46.826 1.00 92.62 91 TRP A C 1
ATOM 747 O O . TRP A 1 91 ? -37.381 -12.761 47.245 1.00 92.62 91 TRP A O 1
ATOM 757 N N . ASP A 1 92 ? -39.048 -12.718 45.720 1.00 91.94 92 ASP A N 1
ATOM 758 C CA . ASP A 1 92 ? -38.539 -13.810 44.905 1.00 91.94 92 ASP A CA 1
ATOM 759 C C . ASP A 1 92 ? -37.727 -13.213 43.746 1.00 91.94 92 ASP A C 1
ATOM 761 O O . ASP A 1 92 ? -38.246 -12.435 42.946 1.00 91.94 92 ASP A O 1
ATOM 765 N N . THR A 1 93 ? -36.435 -13.536 43.658 1.00 91.50 93 THR A N 1
ATOM 766 C CA . THR A 1 93 ? -35.566 -13.068 42.566 1.00 91.50 93 THR A CA 1
ATOM 767 C C . THR A 1 93 ? -34.653 -14.182 42.081 1.00 91.50 93 THR A C 1
ATOM 769 O O . THR A 1 93 ? -34.166 -14.991 42.868 1.00 91.50 93 THR A O 1
ATOM 772 N N . ALA A 1 94 ? -34.410 -14.216 40.770 1.00 91.88 94 ALA A N 1
ATOM 773 C CA . ALA A 1 94 ? -33.433 -15.107 40.147 1.00 91.88 94 ALA A CA 1
ATOM 774 C C . ALA A 1 94 ? -32.067 -14.438 39.936 1.00 91.88 94 ALA A C 1
ATOM 776 O O . ALA A 1 94 ? -31.123 -15.079 39.488 1.00 91.88 94 ALA A O 1
ATOM 777 N N . ARG A 1 95 ? -31.929 -13.141 40.236 1.00 89.25 95 ARG A N 1
ATOM 778 C CA . ARG A 1 95 ? -30.755 -12.356 39.831 1.00 89.25 95 ARG A CA 1
ATOM 779 C C . ARG A 1 95 ? -29.505 -12.628 40.677 1.00 89.25 95 ARG A C 1
ATOM 781 O O . ARG A 1 95 ? -28.395 -12.395 40.208 1.00 89.25 95 ARG A O 1
ATOM 788 N N . ILE A 1 96 ? -29.678 -13.117 41.906 1.00 86.75 96 ILE A N 1
ATOM 789 C CA . ILE A 1 96 ? -28.575 -13.361 42.849 1.00 86.75 96 ILE A CA 1
ATOM 790 C C . ILE A 1 96 ? -27.887 -14.702 42.560 1.00 86.75 96 ILE A C 1
ATOM 792 O O . ILE A 1 96 ? -26.664 -14.753 42.470 1.00 86.75 96 ILE A O 1
ATOM 796 N N . THR A 1 97 ? -28.665 -15.774 42.403 1.00 88.62 97 THR A N 1
ATOM 797 C CA . THR A 1 97 ? -28.171 -17.154 42.229 1.00 88.62 97 THR A CA 1
ATOM 798 C C . THR A 1 97 ? -28.356 -17.701 40.815 1.00 88.62 97 THR A C 1
ATOM 800 O O . THR A 1 97 ? -27.850 -18.776 40.512 1.00 88.62 97 THR A O 1
ATOM 803 N N . GLY A 1 98 ? -29.077 -16.990 39.944 1.00 87.94 98 GLY A N 1
ATOM 804 C CA . GLY A 1 98 ? -29.483 -17.472 38.620 1.00 87.94 98 GLY A CA 1
ATOM 805 C C . GLY A 1 98 ? -30.786 -18.281 38.625 1.00 87.94 98 GLY A C 1
ATOM 806 O O . GLY A 1 98 ? -31.337 -18.534 37.557 1.00 87.94 98 GLY A O 1
ATOM 807 N N . PHE A 1 99 ? -31.309 -18.641 39.803 1.00 91.44 99 PHE A N 1
ATOM 808 C CA . PHE A 1 99 ? -32.538 -19.421 39.968 1.00 91.44 99 PHE A CA 1
ATOM 809 C C . PHE A 1 99 ? -33.550 -18.664 40.834 1.00 91.44 99 PHE A C 1
ATOM 811 O O . PHE A 1 99 ? -33.136 -18.038 41.810 1.00 91.44 99 PHE A O 1
ATOM 818 N N . PRO A 1 100 ? -34.862 -18.710 40.527 1.00 91.81 100 PRO A N 1
ATOM 819 C CA . PRO A 1 100 ? -35.874 -18.033 41.332 1.00 91.81 100 PRO A CA 1
ATOM 820 C C . PRO A 1 100 ? -35.862 -18.548 42.775 1.00 91.81 100 PRO A C 1
ATOM 822 O O . PRO A 1 100 ? -36.179 -19.710 43.028 1.00 91.81 100 PRO A O 1
ATOM 825 N N . GLN A 1 101 ? -35.495 -17.688 43.723 1.00 92.31 101 GLN A N 1
ATOM 826 C CA . GLN A 1 101 ? -35.460 -18.023 45.144 1.00 92.31 101 GLN A CA 1
ATOM 827 C C . GLN A 1 101 ? -36.037 -16.878 45.981 1.00 92.31 101 GLN A C 1
ATOM 829 O O . GLN A 1 101 ? -35.894 -15.704 45.634 1.00 92.31 101 GLN A O 1
ATOM 834 N N . ARG A 1 102 ? -36.685 -17.238 47.095 1.00 93.19 102 ARG A N 1
ATOM 835 C CA . ARG A 1 102 ? -37.259 -16.303 48.063 1.00 93.19 102 ARG A CA 1
ATOM 836 C C . ARG A 1 102 ? -36.200 -15.790 49.034 1.00 93.19 102 ARG A C 1
ATOM 838 O O . ARG A 1 102 ? -35.554 -16.575 49.725 1.00 93.19 102 ARG A O 1
ATOM 845 N N . TYR A 1 103 ? -36.075 -14.473 49.142 1.00 93.75 103 TYR A N 1
ATOM 846 C CA . TYR A 1 103 ? -35.126 -13.798 50.029 1.00 93.75 103 TYR A CA 1
ATOM 847 C C . TYR A 1 103 ? -35.804 -12.730 50.882 1.00 93.75 103 TYR A C 1
ATOM 849 O O . TYR A 1 103 ? -36.904 -12.280 50.577 1.00 93.75 103 TYR A O 1
ATOM 857 N N . ASN A 1 104 ? -35.125 -12.268 51.932 1.00 94.44 104 ASN A N 1
ATOM 858 C CA . ASN A 1 104 ? -35.559 -11.103 52.703 1.00 94.44 104 ASN A CA 1
ATOM 859 C C . ASN A 1 104 ? -35.446 -9.816 51.861 1.00 94.44 104 ASN A C 1
ATOM 861 O O . ASN A 1 104 ? -34.408 -9.569 51.243 1.00 94.44 104 ASN A O 1
ATOM 865 N N . THR A 1 105 ? -36.473 -8.960 51.874 1.00 92.94 105 THR A N 1
ATOM 866 C CA . THR A 1 105 ? -36.488 -7.722 51.072 1.00 92.94 105 THR A CA 1
ATOM 867 C C . THR A 1 105 ? -35.352 -6.760 51.398 1.00 92.94 105 THR A C 1
ATOM 869 O O . THR A 1 105 ? -34.825 -6.121 50.488 1.00 92.94 105 THR A O 1
ATOM 872 N N . LYS A 1 106 ? -34.919 -6.665 52.663 1.00 92.56 106 LYS A N 1
ATOM 873 C CA . LYS A 1 106 ? -33.768 -5.828 53.050 1.00 92.56 106 LYS A CA 1
ATOM 874 C C . LYS A 1 106 ? -32.483 -6.310 52.377 1.00 92.56 106 LYS A C 1
ATOM 876 O O . LYS A 1 106 ? -31.746 -5.502 51.817 1.00 92.56 106 LYS A O 1
ATOM 881 N N . PHE A 1 107 ? -32.268 -7.626 52.380 1.00 94.31 107 PHE A N 1
ATOM 882 C CA . PHE A 1 107 ? -31.118 -8.258 51.737 1.00 94.31 107 PHE A CA 1
ATOM 883 C C . PHE A 1 107 ? -31.130 -8.038 50.220 1.00 94.31 107 PHE A C 1
ATOM 885 O O . PHE A 1 107 ? -30.126 -7.609 49.655 1.00 94.31 107 PHE A O 1
ATOM 892 N N . VAL A 1 108 ? -32.279 -8.242 49.565 1.00 93.31 108 VAL A N 1
ATOM 893 C CA . VAL A 1 108 ? -32.419 -8.022 48.115 1.00 93.31 108 VAL A CA 1
ATOM 894 C C . VAL A 1 108 ? -32.134 -6.567 47.745 1.00 93.31 108 VAL A C 1
ATOM 896 O O . VAL A 1 108 ? -31.367 -6.323 46.819 1.00 93.31 108 VAL A O 1
ATOM 899 N N . LYS A 1 109 ? -32.675 -5.587 48.484 1.00 93.25 109 LYS A N 1
ATOM 900 C CA . LYS A 1 109 ? -32.409 -4.157 48.233 1.00 93.25 109 LYS A CA 1
ATOM 901 C C . LYS A 1 109 ? -30.920 -3.840 48.303 1.00 93.25 109 LYS A C 1
ATOM 903 O O . LYS A 1 109 ? -30.389 -3.233 47.376 1.00 93.25 109 LYS A O 1
ATOM 908 N N . GLN A 1 110 ? -30.253 -4.273 49.373 1.00 94.94 110 GLN A N 1
ATOM 909 C CA . GLN A 1 110 ? -28.817 -4.061 49.533 1.00 94.94 110 GLN A CA 1
ATOM 910 C C . GLN A 1 110 ? -28.038 -4.699 48.376 1.00 94.94 110 GLN A C 1
ATOM 912 O O . GLN A 1 110 ? -27.215 -4.034 47.746 1.00 94.94 110 GLN A O 1
ATOM 917 N N . ARG A 1 111 ? -28.368 -5.946 48.018 1.00 95.69 111 ARG A N 1
ATOM 918 C CA . ARG A 1 111 ? -27.674 -6.660 46.946 1.00 95.69 111 ARG A CA 1
ATOM 919 C C . ARG A 1 111 ? -27.883 -6.025 45.571 1.00 95.69 111 ARG A C 1
ATOM 921 O O . ARG A 1 111 ? -26.928 -5.898 44.810 1.00 95.69 111 ARG A O 1
ATOM 928 N N . LEU A 1 112 ? -29.101 -5.585 45.257 1.00 94.12 112 LEU A N 1
ATOM 929 C CA . LEU A 1 112 ? -29.403 -4.883 44.006 1.00 94.12 112 LEU A CA 1
ATOM 930 C C . LEU A 1 112 ? -28.670 -3.538 43.919 1.00 94.12 112 LEU A C 1
ATOM 932 O O . LEU A 1 112 ? -28.197 -3.181 42.842 1.00 94.12 112 LEU A O 1
ATOM 936 N N . VAL A 1 113 ? -28.530 -2.808 45.032 1.00 95.62 113 VAL A N 1
ATOM 937 C CA . VAL A 1 113 ? -27.748 -1.560 45.085 1.00 95.62 113 VAL A CA 1
ATOM 938 C C . VAL A 1 113 ? -26.262 -1.827 44.833 1.00 95.62 113 VAL A C 1
ATOM 940 O O . VAL A 1 113 ? -25.658 -1.136 44.012 1.00 95.62 113 VAL A O 1
ATOM 943 N N . GLU A 1 114 ? -25.687 -2.852 45.465 1.00 96.06 114 GLU A N 1
ATOM 944 C CA . GLU A 1 114 ? -24.299 -3.275 45.226 1.00 96.06 114 GLU A CA 1
ATOM 945 C C . GLU A 1 114 ? -24.067 -3.686 43.763 1.00 96.06 114 GLU A C 1
ATOM 947 O O . GLU A 1 114 ? -23.119 -3.221 43.129 1.00 96.06 114 GLU A O 1
ATOM 952 N N . MET A 1 115 ? -24.955 -4.511 43.195 1.00 95.25 115 MET A N 1
ATOM 953 C CA . MET A 1 115 ? -24.885 -4.929 41.787 1.00 95.25 115 MET A CA 1
ATOM 954 C C . MET A 1 115 ? -25.025 -3.744 40.828 1.00 95.25 115 MET A C 1
ATOM 956 O O . MET A 1 115 ? -24.344 -3.660 39.810 1.00 95.25 115 MET A O 1
ATOM 960 N N . LEU A 1 116 ? -25.904 -2.797 41.141 1.00 95.75 116 LEU A N 1
ATOM 961 C CA . LEU A 1 116 ? -26.067 -1.585 40.352 1.00 95.75 116 LEU A CA 1
ATOM 962 C C . LEU A 1 116 ? -24.793 -0.732 40.395 1.00 95.75 116 LEU A C 1
ATOM 964 O O . LEU A 1 116 ? -24.372 -0.230 39.351 1.00 95.75 116 LEU A O 1
ATOM 968 N N . ALA A 1 117 ? -24.162 -0.586 41.563 1.00 96.56 117 ALA A N 1
ATOM 969 C CA . ALA A 1 117 ? -22.896 0.126 41.701 1.00 96.56 117 ALA A CA 1
ATOM 970 C C . ALA A 1 117 ? -21.776 -0.552 40.894 1.00 96.56 117 ALA A C 1
ATOM 972 O O . ALA A 1 117 ? -21.083 0.128 40.133 1.00 96.56 117 ALA A O 1
ATOM 973 N N . SER A 1 118 ? -21.653 -1.883 40.971 1.00 96.12 118 SER A N 1
ATOM 974 C CA . SER A 1 118 ? -20.636 -2.634 40.224 1.00 96.12 118 SER A CA 1
ATOM 975 C C . SER A 1 118 ? -20.845 -2.547 38.710 1.00 96.12 118 SER A C 1
ATOM 977 O O . SER A 1 118 ? -19.903 -2.262 37.970 1.00 96.12 118 SER A O 1
ATOM 979 N N . HIS A 1 119 ? -22.083 -2.683 38.226 1.00 95.94 119 HIS A N 1
ATOM 980 C CA . HIS A 1 119 ? -22.379 -2.527 36.804 1.00 95.94 119 HIS A CA 1
ATOM 981 C C . HIS A 1 119 ? -22.175 -1.088 36.316 1.00 95.94 119 HIS A C 1
ATOM 983 O O . HIS A 1 119 ? -21.706 -0.897 35.196 1.00 95.94 119 HIS A O 1
ATOM 989 N N . ARG A 1 120 ? -22.482 -0.063 37.125 1.00 96.25 120 ARG A N 1
ATOM 990 C CA . ARG A 1 120 ? -22.187 1.338 36.773 1.00 96.25 120 ARG A CA 1
ATOM 991 C C . ARG A 1 120 ? -20.686 1.591 36.668 1.00 96.25 120 ARG A C 1
ATOM 993 O O . ARG A 1 120 ? -20.265 2.207 35.691 1.00 96.25 120 ARG A O 1
ATOM 1000 N N . ALA A 1 121 ? -19.899 1.079 37.614 1.00 96.81 121 ALA A N 1
ATOM 1001 C CA . ALA A 1 121 ? -18.442 1.148 37.554 1.00 96.81 121 ALA A CA 1
ATOM 1002 C C . ALA A 1 121 ? -17.910 0.448 36.293 1.00 96.81 121 ALA A C 1
ATOM 1004 O O . ALA A 1 121 ? -17.128 1.032 35.545 1.00 96.81 121 ALA A O 1
ATOM 1005 N N . ARG A 1 122 ? -18.424 -0.749 35.976 1.00 97.69 122 ARG A N 1
ATOM 1006 C CA . ARG A 1 122 ? -18.031 -1.483 34.767 1.00 97.69 122 ARG A CA 1
ATOM 1007 C C . ARG A 1 122 ? -18.426 -0.767 33.475 1.00 97.69 122 ARG A C 1
ATOM 1009 O O . ARG A 1 122 ? -17.675 -0.801 32.506 1.00 97.69 122 ARG A O 1
ATOM 1016 N N . ILE A 1 123 ? -19.586 -0.108 33.438 1.00 97.50 123 ILE A N 1
ATOM 1017 C CA . ILE A 1 123 ? -19.992 0.721 32.294 1.00 97.50 123 ILE A CA 1
ATOM 1018 C C . ILE A 1 123 ? -19.017 1.885 32.109 1.00 97.50 123 ILE A C 1
ATOM 1020 O O . ILE A 1 123 ? -18.630 2.129 30.970 1.00 97.50 123 ILE A O 1
ATOM 1024 N N . ALA A 1 124 ? -18.621 2.575 33.184 1.00 96.88 124 ALA A N 1
ATOM 1025 C CA . ALA A 1 124 ? -17.656 3.674 33.115 1.00 96.88 124 ALA A CA 1
ATOM 1026 C C . ALA A 1 124 ? -16.297 3.195 32.569 1.00 96.88 124 ALA A C 1
ATOM 1028 O O . ALA A 1 124 ? -15.777 3.751 31.601 1.00 96.88 124 ALA A O 1
ATOM 1029 N N . GLU A 1 125 ? -15.788 2.079 33.088 1.00 96.56 125 GLU A N 1
ATOM 1030 C CA . GLU A 1 125 ? -14.542 1.474 32.610 1.00 96.56 125 GLU A CA 1
ATOM 1031 C C . GLU A 1 125 ? -14.618 1.098 31.118 1.00 96.56 125 GLU A C 1
ATOM 1033 O O . GLU A 1 125 ? -13.750 1.470 30.329 1.00 96.56 125 GLU A O 1
ATOM 1038 N N . LEU A 1 126 ? -15.695 0.425 30.694 1.00 96.94 126 LEU A N 1
ATOM 1039 C CA . LEU A 1 126 ? -15.898 0.045 29.292 1.00 96.94 126 LEU A CA 1
ATOM 1040 C C . LEU A 1 126 ? -16.096 1.260 28.376 1.00 96.94 126 LEU A C 1
ATOM 1042 O O . LEU A 1 126 ? -15.711 1.209 27.203 1.00 96.94 126 LEU A O 1
ATOM 1046 N N . THR A 1 127 ? -16.696 2.353 28.869 1.00 97.12 127 THR A N 1
ATOM 1047 C CA . THR A 1 127 ? -16.767 3.600 28.096 1.00 97.12 127 THR A CA 1
ATOM 1048 C C . THR A 1 127 ? -15.389 4.180 27.851 1.00 97.12 127 THR A C 1
ATOM 1050 O O . THR A 1 127 ? -15.107 4.581 26.722 1.00 97.12 127 THR A O 1
ATOM 1053 N N . ASP A 1 128 ? -14.534 4.201 28.868 1.00 96.69 128 ASP A N 1
ATOM 1054 C CA . ASP A 1 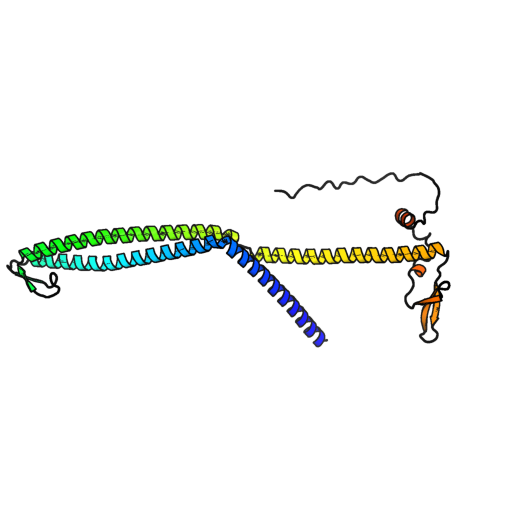128 ? -13.199 4.775 28.752 1.00 96.69 128 ASP A CA 1
ATOM 1055 C C . ASP A 1 128 ? -12.300 3.889 27.888 1.00 96.69 128 ASP A C 1
ATOM 1057 O O . ASP A 1 128 ? -11.667 4.393 26.962 1.00 96.69 128 ASP A O 1
ATOM 1061 N N . GLN A 1 129 ? -12.366 2.564 28.048 1.00 95.94 129 GLN A N 1
ATOM 1062 C CA . GLN A 1 129 ? -11.701 1.611 27.151 1.00 95.94 129 GLN A CA 1
ATOM 1063 C C . GLN A 1 129 ? -12.154 1.789 25.696 1.00 95.94 129 GLN A C 1
ATOM 1065 O O . GLN A 1 129 ? -11.322 1.910 24.798 1.00 95.94 129 GLN A O 1
ATOM 1070 N N . SER A 1 130 ? -13.463 1.902 25.435 1.00 96.75 130 SER A N 1
ATOM 1071 C CA . SER A 1 130 ? -13.959 2.149 24.074 1.00 96.75 130 SER A CA 1
ATOM 1072 C C . SER A 1 130 ? -13.492 3.493 23.505 1.00 96.75 130 SER A C 1
ATOM 1074 O O . SER A 1 130 ? -13.330 3.595 22.286 1.00 96.75 130 SER A O 1
ATOM 1076 N N . ARG A 1 131 ? -13.337 4.532 24.334 1.00 96.94 131 ARG A N 1
ATOM 1077 C CA . ARG A 1 131 ? -12.833 5.846 23.906 1.00 96.94 131 ARG A CA 1
ATOM 1078 C C . ARG A 1 131 ? -11.351 5.779 23.567 1.00 96.94 131 ARG A C 1
ATOM 1080 O O . ARG A 1 131 ? -10.974 6.236 22.493 1.00 96.94 131 ARG A O 1
ATOM 1087 N N . LEU A 1 132 ? -10.545 5.172 24.437 1.00 97.31 132 LEU A N 1
ATOM 1088 C CA . LEU A 1 132 ? -9.110 4.991 24.224 1.00 97.31 132 LEU A CA 1
ATOM 1089 C C . LEU A 1 132 ? -8.843 4.215 22.935 1.00 97.31 132 LEU A C 1
ATOM 1091 O O . LEU A 1 132 ? -8.090 4.684 22.089 1.00 97.31 132 LEU A O 1
ATOM 1095 N N . GLN A 1 133 ? -9.547 3.103 22.717 1.00 97.19 133 GLN A N 1
ATOM 1096 C CA . GLN A 1 133 ? -9.397 2.318 21.490 1.00 97.19 133 GLN A CA 1
ATOM 1097 C C . GLN A 1 133 ? -9.814 3.086 20.228 1.00 97.19 133 GLN A C 1
ATOM 1099 O O . GLN A 1 133 ? -9.209 2.929 19.171 1.00 97.19 133 GLN A O 1
ATOM 1104 N N . ALA A 1 134 ? -10.807 3.974 20.328 1.00 96.69 134 ALA A N 1
ATOM 1105 C CA . ALA A 1 134 ? -11.187 4.842 19.216 1.00 96.69 134 ALA A CA 1
ATOM 1106 C C . ALA A 1 134 ? -10.152 5.944 18.925 1.00 96.69 134 ALA A C 1
ATOM 1108 O O . ALA A 1 134 ? -10.012 6.345 17.771 1.00 96.69 134 ALA A O 1
ATOM 1109 N N . LEU A 1 135 ? -9.449 6.455 19.941 1.00 97.56 135 LEU A N 1
ATOM 1110 C CA . LEU A 1 135 ? -8.336 7.390 19.746 1.00 97.56 135 LEU A CA 1
ATOM 1111 C C . LEU A 1 135 ? -7.155 6.676 19.091 1.00 97.56 135 LEU A C 1
ATOM 1113 O O . LEU A 1 135 ? -6.679 7.129 18.056 1.00 97.56 135 LEU A O 1
ATOM 1117 N N . ILE A 1 136 ? -6.785 5.504 19.618 1.00 96.31 136 ILE A N 1
ATOM 1118 C CA . ILE A 1 136 ? -5.722 4.667 19.057 1.00 96.31 136 ILE A CA 1
ATOM 1119 C C . ILE A 1 136 ? -6.012 4.368 17.585 1.00 96.31 136 ILE A C 1
ATOM 1121 O O . ILE A 1 136 ? -5.162 4.642 16.744 1.00 96.31 136 ILE A O 1
ATOM 1125 N N . SER A 1 137 ? -7.212 3.888 17.236 1.00 95.62 137 SER A N 1
ATOM 1126 C CA . SER A 1 137 ? -7.528 3.563 15.838 1.00 95.62 137 SER A CA 1
ATOM 1127 C C . SER A 1 137 ? -7.379 4.778 14.911 1.00 95.62 137 SER A C 1
ATOM 1129 O O . SER A 1 137 ? -6.811 4.663 13.828 1.00 95.62 137 SER A O 1
ATOM 1131 N N . ARG A 1 138 ? -7.825 5.963 15.351 1.00 96.56 138 ARG A N 1
ATOM 1132 C CA . ARG A 1 138 ? -7.700 7.218 14.590 1.00 96.56 138 ARG A CA 1
ATOM 1133 C C . ARG A 1 138 ? -6.249 7.658 14.423 1.00 96.56 138 ARG A C 1
ATOM 1135 O O . ARG A 1 138 ? -5.875 8.107 13.338 1.00 96.56 138 ARG A O 1
ATOM 1142 N N . ASP A 1 139 ? -5.440 7.528 15.469 1.00 97.38 139 ASP A N 1
ATOM 1143 C CA . ASP A 1 139 ? -4.019 7.872 15.426 1.00 97.38 139 ASP A CA 1
ATOM 1144 C C . ASP A 1 139 ? -3.263 6.932 14.483 1.00 97.38 139 ASP A C 1
ATOM 1146 O O . ASP A 1 139 ? -2.492 7.391 13.639 1.00 97.38 139 ASP A O 1
ATOM 1150 N N . LYS A 1 140 ? -3.546 5.623 14.528 1.00 96.56 140 LYS A N 1
ATOM 1151 C CA . LYS A 1 140 ? -2.973 4.656 13.579 1.00 96.56 140 LYS A CA 1
ATOM 1152 C C . LYS A 1 140 ? -3.399 4.955 12.141 1.00 96.56 140 LYS A C 1
ATOM 1154 O O . LYS A 1 140 ? -2.547 5.004 11.259 1.00 96.56 140 LYS A O 1
ATOM 1159 N N . GLU A 1 141 ? -4.670 5.269 11.892 1.00 96.19 141 GLU A N 1
ATOM 1160 C CA . GLU A 1 141 ? -5.155 5.698 10.568 1.00 96.19 141 GLU A CA 1
ATOM 1161 C C . GLU A 1 141 ? -4.499 7.000 10.075 1.00 96.19 141 GLU A C 1
ATOM 1163 O O . GLU A 1 141 ? -4.286 7.188 8.872 1.00 96.19 141 GLU A O 1
ATOM 1168 N N . ARG A 1 142 ? -4.185 7.935 10.979 1.00 98.00 142 ARG A N 1
ATOM 1169 C CA . ARG A 1 142 ? -3.412 9.138 10.649 1.00 98.00 142 ARG A CA 1
ATOM 1170 C C . ARG A 1 142 ? -1.997 8.766 10.210 1.00 98.00 142 ARG A C 1
ATOM 1172 O O . ARG A 1 142 ? -1.600 9.177 9.121 1.00 98.00 142 ARG A O 1
ATOM 1179 N N . LEU A 1 143 ? -1.290 7.951 10.989 1.00 97.31 143 LEU A N 1
ATOM 1180 C CA . LEU A 1 143 ? 0.060 7.489 10.651 1.00 97.31 143 LEU A CA 1
ATOM 1181 C C . LEU A 1 143 ? 0.078 6.713 9.324 1.00 97.31 143 LEU A C 1
ATOM 1183 O O . LEU A 1 143 ? 0.949 6.931 8.490 1.00 97.31 143 LEU A O 1
ATOM 1187 N N . MET A 1 144 ? -0.929 5.874 9.057 1.00 96.75 144 MET A N 1
ATOM 1188 C CA . MET A 1 144 ? -1.063 5.187 7.766 1.00 96.75 144 MET A CA 1
ATOM 1189 C C . MET A 1 144 ? -1.177 6.166 6.591 1.00 96.75 144 MET A C 1
ATOM 1191 O O . MET A 1 144 ? -0.643 5.907 5.513 1.00 96.75 144 MET A O 1
ATOM 1195 N N . ARG A 1 145 ? -1.883 7.291 6.765 1.00 96.56 145 ARG A N 1
ATOM 1196 C CA . ARG A 1 145 ? -1.976 8.334 5.731 1.00 96.56 145 ARG A CA 1
ATOM 1197 C C . ARG A 1 145 ? -0.644 9.046 5.527 1.00 96.56 145 ARG A C 1
ATOM 1199 O O . ARG A 1 145 ? -0.324 9.360 4.386 1.00 96.56 145 ARG A O 1
ATOM 1206 N N . GLU A 1 146 ? 0.112 9.287 6.592 1.00 96.50 146 GLU A N 1
ATOM 1207 C CA . GLU A 1 146 ? 1.454 9.878 6.524 1.00 96.50 146 GLU A CA 1
ATOM 1208 C C . GLU A 1 146 ? 2.410 8.957 5.746 1.00 96.50 146 GLU A C 1
ATOM 1210 O O . GLU A 1 146 ? 2.937 9.374 4.718 1.00 96.50 146 GLU A O 1
ATOM 1215 N N . VAL A 1 147 ? 2.484 7.668 6.096 1.00 95.06 147 VAL A N 1
ATOM 1216 C CA . VAL A 1 147 ? 3.306 6.677 5.370 1.00 95.06 147 VAL A CA 1
ATOM 1217 C C . VAL A 1 147 ? 2.883 6.546 3.899 1.00 95.06 147 VAL A C 1
ATOM 1219 O O . VAL A 1 147 ? 3.718 6.476 2.999 1.00 95.06 147 VAL A O 1
ATOM 1222 N N . ARG A 1 148 ? 1.577 6.561 3.601 1.00 93.69 148 ARG A N 1
ATOM 1223 C CA . ARG A 1 148 ? 1.092 6.534 2.207 1.00 93.69 148 ARG A CA 1
ATOM 1224 C C . ARG A 1 148 ? 1.499 7.777 1.414 1.00 93.69 148 ARG A C 1
ATOM 1226 O O . ARG A 1 148 ? 1.738 7.663 0.215 1.00 93.69 148 ARG A O 1
ATOM 1233 N N . ARG A 1 149 ? 1.577 8.946 2.056 1.00 93.75 149 ARG A N 1
ATOM 1234 C CA . ARG A 1 149 ? 2.061 10.180 1.418 1.00 93.75 149 ARG A CA 1
ATOM 1235 C C . ARG A 1 149 ? 3.552 10.116 1.124 1.00 93.75 149 ARG A C 1
ATOM 1237 O O . ARG A 1 149 ? 3.955 10.627 0.091 1.00 93.75 149 ARG A O 1
ATOM 1244 N N . GLU A 1 150 ? 4.341 9.476 1.981 1.00 91.12 150 GLU A N 1
ATOM 1245 C CA . GLU A 1 150 ? 5.767 9.229 1.722 1.00 91.12 150 GLU A CA 1
ATOM 1246 C C . GLU A 1 150 ? 5.973 8.253 0.555 1.00 91.12 150 GLU A C 1
ATOM 1248 O O . GLU A 1 150 ? 6.894 8.412 -0.244 1.00 91.12 150 GLU A O 1
ATOM 1253 N N . LEU A 1 151 ? 5.078 7.272 0.409 1.00 90.50 151 LEU A N 1
ATOM 1254 C CA . LEU A 1 151 ? 5.145 6.277 -0.660 1.00 90.50 151 LEU A CA 1
ATOM 1255 C C . LEU A 1 151 ? 4.712 6.821 -2.035 1.00 90.50 151 LEU A C 1
ATOM 1257 O O . LEU A 1 151 ? 5.254 6.402 -3.060 1.00 90.50 151 LEU A O 1
ATOM 1261 N N . ALA A 1 152 ? 3.749 7.746 -2.067 1.00 87.44 152 ALA A N 1
ATOM 1262 C CA . ALA A 1 152 ? 3.202 8.326 -3.297 1.00 87.44 152 ALA A CA 1
ATOM 1263 C C . ALA A 1 152 ? 4.270 8.890 -4.262 1.00 87.44 152 ALA A C 1
ATOM 1265 O O . ALA A 1 152 ? 4.348 8.400 -5.388 1.00 87.44 152 ALA A O 1
ATOM 1266 N N . PRO A 1 153 ? 5.167 9.819 -3.866 1.00 85.81 153 PRO A N 1
ATOM 1267 C CA . PRO A 1 153 ? 6.138 10.415 -4.788 1.00 85.81 153 PRO A CA 1
ATOM 1268 C C . PRO A 1 153 ? 7.144 9.407 -5.353 1.00 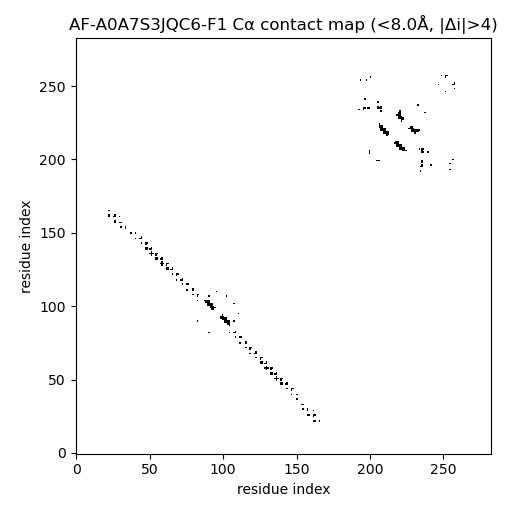85.81 153 PRO A C 1
ATOM 1270 O O . PRO A 1 153 ? 7.700 9.634 -6.429 1.00 85.81 153 PRO A O 1
ATOM 1273 N N . LEU A 1 154 ? 7.387 8.301 -4.643 1.00 83.50 154 LEU A N 1
ATOM 1274 C CA . LEU A 1 154 ? 8.270 7.238 -5.112 1.00 83.50 154 LEU A CA 1
ATOM 1275 C C . LEU A 1 154 ? 7.602 6.448 -6.243 1.00 83.50 154 LEU A C 1
ATOM 1277 O O . LEU A 1 154 ? 8.231 6.173 -7.266 1.00 83.50 154 LEU A O 1
ATOM 1281 N N . ALA A 1 155 ? 6.336 6.070 -6.063 1.00 83.94 155 ALA A N 1
ATOM 1282 C CA . ALA A 1 155 ? 5.607 5.242 -7.018 1.00 83.94 155 ALA A CA 1
ATOM 1283 C C . ALA A 1 155 ? 5.063 6.043 -8.215 1.00 83.94 155 ALA A C 1
ATOM 1285 O O . ALA A 1 155 ? 4.958 5.511 -9.329 1.00 83.94 155 ALA A O 1
ATOM 1286 N N . ASP A 1 156 ? 4.735 7.316 -7.995 1.00 89.12 156 ASP A N 1
ATOM 1287 C CA . ASP A 1 156 ? 4.027 8.148 -8.957 1.00 89.12 156 ASP A CA 1
ATOM 1288 C C . ASP A 1 156 ? 4.856 8.418 -10.214 1.00 89.12 156 ASP A C 1
ATOM 1290 O O . ASP A 1 156 ? 6.006 8.866 -10.199 1.00 89.12 156 ASP A O 1
ATOM 1294 N N . GLY A 1 157 ? 4.246 8.123 -11.362 1.00 90.00 157 GLY A N 1
ATOM 1295 C CA . GLY A 1 157 ? 4.846 8.364 -12.670 1.00 90.00 157 GLY A CA 1
ATOM 1296 C C . GLY A 1 157 ? 6.059 7.485 -12.996 1.00 90.00 157 GLY A C 1
ATOM 1297 O O . GLY A 1 157 ? 6.641 7.658 -14.069 1.00 90.00 157 GLY A O 1
ATOM 1298 N N . LEU A 1 158 ? 6.436 6.511 -12.154 1.00 91.06 158 LEU A N 1
ATOM 1299 C CA . LEU A 1 158 ? 7.583 5.632 -12.418 1.00 91.06 158 LEU A CA 1
ATOM 1300 C C . LEU A 1 158 ? 7.429 4.894 -13.752 1.00 91.06 158 LEU A C 1
ATOM 1302 O O . LEU A 1 158 ? 8.360 4.849 -14.559 1.00 91.06 158 LEU A O 1
ATOM 1306 N N . ALA A 1 159 ? 6.236 4.362 -14.023 1.00 92.31 159 ALA A N 1
ATOM 1307 C CA . ALA A 1 159 ? 5.938 3.681 -15.280 1.00 92.31 159 ALA A CA 1
ATOM 1308 C C . ALA A 1 159 ? 6.110 4.616 -16.490 1.00 92.31 159 ALA A C 1
ATOM 1310 O O . ALA A 1 159 ? 6.701 4.232 -17.499 1.00 92.31 159 ALA A O 1
ATOM 1311 N N . GLU A 1 160 ? 5.643 5.859 -16.390 1.00 93.38 160 GLU A N 1
ATOM 1312 C CA . GLU A 1 160 ? 5.740 6.840 -17.471 1.00 93.38 160 GLU A CA 1
ATOM 1313 C C . GLU A 1 160 ? 7.175 7.298 -17.719 1.00 93.38 160 GLU A C 1
ATOM 1315 O O . GLU A 1 160 ? 7.617 7.308 -18.870 1.00 93.38 160 GLU A O 1
ATOM 1320 N N . ARG A 1 161 ? 7.920 7.621 -16.653 1.00 93.50 161 ARG A N 1
ATOM 1321 C CA . ARG A 1 161 ? 9.348 7.969 -16.727 1.00 93.50 161 ARG A CA 1
ATOM 1322 C C . ARG A 1 161 ? 10.133 6.839 -17.386 1.00 93.50 161 ARG A C 1
ATOM 1324 O O . ARG A 1 161 ? 10.839 7.066 -18.362 1.00 93.50 161 ARG A O 1
ATOM 1331 N N . THR A 1 162 ? 9.877 5.599 -16.976 1.00 94.44 162 THR A N 1
ATOM 1332 C CA . THR A 1 162 ? 10.509 4.402 -17.552 1.00 94.44 162 THR A CA 1
ATOM 1333 C C . THR A 1 162 ? 10.209 4.231 -19.040 1.00 94.44 162 THR A C 1
ATOM 1335 O O . THR A 1 162 ? 11.114 3.931 -19.823 1.00 94.44 162 THR A O 1
ATOM 1338 N N . ARG A 1 163 ? 8.959 4.453 -19.469 1.00 94.69 163 ARG A N 1
ATOM 1339 C CA . ARG A 1 163 ? 8.605 4.430 -20.898 1.00 94.69 163 ARG A CA 1
ATOM 1340 C C . ARG A 1 163 ? 9.355 5.518 -21.669 1.00 94.69 163 ARG A C 1
ATOM 1342 O O . ARG A 1 163 ? 9.953 5.214 -22.702 1.00 94.69 163 ARG A O 1
ATOM 1349 N N . LYS A 1 164 ? 9.357 6.757 -21.162 1.00 94.38 164 LYS A N 1
ATOM 1350 C CA . LYS A 1 164 ? 10.029 7.910 -21.787 1.00 94.38 164 LYS A CA 1
ATOM 1351 C C . LYS A 1 164 ? 11.536 7.683 -21.917 1.00 94.38 164 LYS A C 1
ATOM 1353 O O . LYS A 1 164 ? 12.078 7.801 -23.015 1.00 94.38 164 LYS A O 1
ATOM 1358 N N . GLU A 1 165 ? 12.195 7.276 -20.837 1.00 94.06 165 GLU A N 1
ATOM 1359 C CA . GLU A 1 165 ? 13.630 6.984 -20.810 1.00 94.06 165 GLU A CA 1
ATOM 1360 C C . GLU A 1 165 ? 14.002 5.851 -21.764 1.00 94.06 165 GLU A C 1
ATOM 1362 O O . GLU A 1 165 ? 14.988 5.950 -22.493 1.00 94.06 165 GLU A O 1
ATOM 1367 N N . ARG A 1 166 ? 13.189 4.792 -21.839 1.00 93.44 166 ARG A N 1
ATOM 1368 C CA . ARG A 1 166 ? 13.448 3.694 -22.774 1.00 93.44 166 ARG A CA 1
ATOM 1369 C C . ARG A 1 166 ? 13.322 4.140 -24.228 1.00 93.44 166 ARG A C 1
ATOM 1371 O O . ARG A 1 166 ? 14.148 3.752 -25.051 1.00 93.44 166 ARG A O 1
ATOM 1378 N N . ILE A 1 167 ? 12.312 4.943 -24.562 1.00 93.00 167 ILE A N 1
ATOM 1379 C CA . ILE A 1 167 ? 12.172 5.512 -25.911 1.00 93.00 167 ILE A CA 1
ATOM 1380 C C . ILE A 1 167 ? 13.390 6.377 -26.242 1.00 93.00 167 ILE A C 1
ATOM 1382 O O . ILE A 1 167 ? 13.955 6.244 -27.331 1.00 93.00 167 ILE A O 1
ATOM 1386 N N . LEU A 1 168 ? 13.820 7.221 -25.302 1.00 95.50 168 LEU A N 1
ATOM 1387 C CA . LEU A 1 168 ? 15.003 8.058 -25.462 1.00 95.50 168 LEU A CA 1
ATOM 1388 C C . LEU A 1 168 ? 16.258 7.204 -25.690 1.00 95.50 168 LEU A C 1
ATOM 1390 O O . LEU A 1 168 ? 16.950 7.408 -26.684 1.00 95.50 168 LEU A O 1
ATOM 1394 N N . HIS A 1 169 ? 16.495 6.194 -24.851 1.00 93.50 169 HIS A N 1
ATOM 1395 C CA . HIS A 1 169 ? 17.632 5.279 -24.953 1.00 93.50 169 HIS A CA 1
ATOM 1396 C C . HIS A 1 169 ? 17.663 4.510 -26.282 1.00 93.50 169 HIS A C 1
ATOM 1398 O O . HIS A 1 169 ? 18.713 4.353 -26.902 1.00 93.50 169 HIS A O 1
ATOM 1404 N N . LEU A 1 170 ? 16.510 4.043 -26.766 1.00 94.38 170 LEU A N 1
ATOM 1405 C CA . LEU A 1 170 ? 16.432 3.382 -28.068 1.00 94.38 170 LEU A CA 1
ATOM 1406 C C . LEU A 1 170 ? 16.782 4.351 -29.202 1.00 94.38 170 LEU A C 1
ATOM 1408 O O . LEU A 1 170 ? 17.558 3.996 -30.088 1.00 94.38 170 LEU A O 1
ATOM 1412 N N . ARG A 1 171 ? 16.264 5.585 -29.162 1.00 94.38 171 ARG A N 1
ATOM 1413 C CA . ARG A 1 171 ? 16.577 6.616 -30.164 1.00 94.38 171 ARG A CA 1
ATOM 1414 C C . ARG A 1 171 ? 18.059 6.981 -30.155 1.00 94.38 171 ARG A C 1
ATOM 1416 O O . ARG A 1 171 ? 18.659 7.071 -31.226 1.00 94.38 171 ARG A O 1
ATOM 1423 N N . THR A 1 172 ? 18.659 7.170 -28.981 1.00 96.62 172 THR A N 1
ATOM 1424 C CA . THR A 1 172 ? 20.088 7.493 -28.864 1.00 96.62 172 THR A CA 1
ATOM 1425 C C . THR A 1 172 ? 20.948 6.331 -29.342 1.00 96.62 172 THR A C 1
ATOM 1427 O O . THR A 1 172 ? 21.865 6.549 -30.128 1.00 96.62 172 THR A O 1
ATOM 1430 N N . THR A 1 173 ? 20.595 5.097 -28.979 1.00 96.50 173 THR A N 1
ATOM 1431 C CA . THR A 1 173 ? 21.308 3.887 -29.411 1.00 96.50 173 THR A CA 1
ATOM 1432 C C . THR A 1 173 ? 21.276 3.726 -30.928 1.00 96.50 173 THR A C 1
ATOM 1434 O O . THR A 1 173 ? 22.310 3.473 -31.541 1.00 96.50 173 THR A O 1
ATOM 1437 N N . VAL A 1 174 ? 20.111 3.898 -31.561 1.00 96.19 174 VAL A N 1
ATOM 1438 C CA . VAL A 1 174 ? 19.979 3.797 -33.025 1.00 96.19 174 VAL A CA 1
ATOM 1439 C C . VAL A 1 174 ? 20.801 4.882 -33.720 1.00 96.19 174 VAL A C 1
ATOM 1441 O O . VAL A 1 174 ? 21.578 4.573 -34.623 1.00 96.19 174 VAL A O 1
ATOM 1444 N N . ARG A 1 175 ? 20.700 6.137 -33.264 1.00 95.50 175 ARG A N 1
ATOM 1445 C CA . ARG A 1 175 ? 21.485 7.253 -33.818 1.00 95.50 175 ARG A CA 1
ATOM 1446 C C . ARG A 1 175 ? 22.986 7.035 -33.652 1.00 95.50 175 ARG A C 1
ATOM 1448 O O . ARG A 1 175 ? 23.741 7.306 -34.580 1.00 95.50 175 ARG A O 1
ATOM 1455 N N . LEU A 1 176 ? 23.423 6.529 -32.500 1.00 96.19 176 LEU A N 1
ATOM 1456 C CA . LEU A 1 176 ? 24.829 6.233 -32.240 1.00 96.19 176 LEU A CA 1
ATOM 1457 C C . LEU A 1 176 ? 25.342 5.129 -33.166 1.00 96.19 176 LEU A C 1
ATOM 1459 O O . LEU A 1 176 ? 26.388 5.293 -33.786 1.00 96.19 176 LEU A O 1
ATOM 1463 N N . LYS A 1 177 ? 24.580 4.041 -33.328 1.00 95.81 177 LYS A N 1
ATOM 1464 C CA . LYS A 1 177 ? 24.917 2.964 -34.270 1.00 95.81 177 LYS A CA 1
ATOM 1465 C C . LYS A 1 177 ? 25.043 3.483 -35.699 1.00 95.81 177 LYS A C 1
ATOM 1467 O O . LYS A 1 177 ? 26.007 3.141 -36.374 1.00 95.81 177 LYS A O 1
ATOM 1472 N N . GLN A 1 178 ? 24.122 4.340 -36.137 1.00 95.88 178 GLN A N 1
ATOM 1473 C CA . GLN A 1 178 ? 24.179 4.951 -37.464 1.00 95.88 178 GLN A CA 1
ATOM 1474 C C . GLN A 1 178 ? 25.407 5.857 -37.627 1.00 95.88 178 GLN A C 1
ATOM 1476 O O . GLN A 1 178 ? 26.134 5.719 -38.606 1.00 95.88 178 GLN A O 1
ATOM 1481 N N . LYS A 1 179 ? 25.689 6.737 -36.655 1.00 94.94 179 LYS A N 1
ATOM 1482 C CA . LYS A 1 179 ? 26.894 7.585 -36.666 1.00 94.94 179 LYS A CA 1
ATOM 1483 C C . LYS A 1 179 ? 28.174 6.748 -36.715 1.00 94.94 179 LYS A C 1
ATOM 1485 O O . LYS A 1 179 ? 29.067 7.050 -37.501 1.00 94.94 179 LYS A O 1
ATOM 1490 N N . ASN A 1 180 ? 28.251 5.684 -35.918 1.00 95.50 180 ASN A N 1
ATOM 1491 C CA . ASN A 1 180 ? 29.399 4.780 -35.904 1.00 95.50 180 ASN A CA 1
ATOM 1492 C C . ASN A 1 180 ? 29.547 4.040 -37.238 1.00 95.50 180 ASN A C 1
ATOM 1494 O O . ASN A 1 180 ? 30.653 3.965 -37.761 1.00 95.50 180 ASN A O 1
ATOM 1498 N N . ALA A 1 181 ? 28.447 3.567 -37.832 1.00 96.56 181 ALA A N 1
ATOM 1499 C CA . ALA A 1 181 ? 28.468 2.942 -39.152 1.00 96.56 181 ALA A CA 1
ATOM 1500 C C . ALA A 1 181 ? 28.969 3.911 -40.232 1.00 96.56 181 ALA A C 1
ATOM 1502 O O . ALA A 1 181 ? 29.841 3.542 -41.010 1.00 96.56 181 ALA A O 1
ATOM 1503 N N . ILE A 1 182 ? 28.489 5.161 -40.241 1.00 94.88 182 ILE A N 1
ATOM 1504 C CA . ILE A 1 182 ? 28.954 6.194 -41.180 1.00 94.88 182 ILE A CA 1
ATOM 1505 C C . ILE A 1 182 ? 30.452 6.446 -41.003 1.00 94.88 182 ILE A C 1
ATOM 1507 O O . ILE A 1 182 ? 31.175 6.469 -41.990 1.00 94.88 182 ILE A O 1
ATOM 1511 N N . ARG A 1 183 ? 30.939 6.579 -39.762 1.00 93.44 183 ARG A N 1
ATOM 1512 C CA . ARG A 1 183 ? 32.371 6.780 -39.480 1.00 93.44 183 ARG A CA 1
ATOM 1513 C C . ARG A 1 183 ? 33.228 5.617 -39.972 1.00 93.44 183 ARG A C 1
ATOM 1515 O O . ARG A 1 183 ? 34.244 5.848 -40.619 1.00 93.44 183 ARG A O 1
ATOM 1522 N N . ILE A 1 184 ? 32.807 4.383 -39.697 1.00 93.19 184 ILE A N 1
ATOM 1523 C CA . ILE A 1 184 ? 33.511 3.176 -40.148 1.00 93.19 184 ILE A CA 1
ATOM 1524 C C . ILE A 1 184 ? 33.527 3.121 -41.675 1.00 93.19 184 ILE A C 1
ATOM 1526 O O . ILE A 1 184 ? 34.584 2.959 -42.277 1.00 93.19 184 ILE A O 1
ATOM 1530 N N . GLN A 1 185 ? 32.373 3.306 -42.313 1.00 93.00 185 GLN A N 1
ATOM 1531 C CA . GLN A 1 185 ? 32.281 3.270 -43.766 1.00 93.00 185 GLN A CA 1
ATOM 1532 C C . GLN A 1 185 ? 33.071 4.401 -44.428 1.00 93.00 185 GLN A C 1
ATOM 1534 O O . GLN A 1 185 ? 33.710 4.164 -45.445 1.00 93.00 185 GLN A O 1
ATOM 1539 N N . ALA A 1 186 ? 33.048 5.613 -43.866 1.00 88.50 186 ALA A N 1
ATOM 1540 C CA . ALA A 1 186 ? 33.857 6.728 -44.341 1.00 88.50 186 ALA A CA 1
ATOM 1541 C C . ALA A 1 186 ? 35.341 6.373 -44.256 1.00 88.50 186 ALA A C 1
ATOM 1543 O O . ALA A 1 186 ? 36.039 6.481 -45.253 1.00 88.50 186 ALA A O 1
ATOM 1544 N N . ARG A 1 187 ? 35.803 5.838 -43.118 1.00 87.38 187 ARG A N 1
ATOM 1545 C CA . ARG A 1 187 ? 37.201 5.425 -42.952 1.00 87.38 187 ARG A CA 1
ATOM 1546 C C . ARG A 1 187 ? 37.618 4.356 -43.959 1.00 87.38 187 ARG A C 1
ATOM 1548 O O . ARG A 1 187 ? 38.700 4.468 -44.524 1.00 87.38 187 ARG A O 1
ATOM 1555 N N . ILE A 1 188 ? 36.768 3.357 -44.198 1.00 84.31 188 ILE A N 1
ATOM 1556 C CA . ILE A 1 188 ? 37.030 2.301 -45.185 1.00 84.31 188 ILE A CA 1
ATOM 1557 C C . ILE A 1 188 ? 37.064 2.883 -46.599 1.00 84.31 188 ILE A C 1
ATOM 1559 O O . ILE A 1 188 ? 37.992 2.590 -47.342 1.00 84.31 188 ILE A O 1
ATOM 1563 N N . ARG A 1 189 ? 36.098 3.733 -46.970 1.00 83.44 189 ARG A N 1
ATOM 1564 C CA . ARG A 1 189 ? 36.072 4.383 -48.291 1.00 83.44 189 ARG A CA 1
ATOM 1565 C C . ARG A 1 189 ? 37.307 5.249 -48.507 1.00 83.44 189 ARG A C 1
ATOM 1567 O O . ARG A 1 189 ? 37.954 5.104 -49.534 1.00 83.44 189 ARG A O 1
ATOM 1574 N N . THR A 1 190 ? 37.673 6.074 -47.526 1.00 81.81 190 THR A N 1
ATOM 1575 C CA . THR A 1 190 ? 38.901 6.875 -47.573 1.00 81.81 190 THR A CA 1
ATOM 1576 C C . THR A 1 190 ? 40.128 5.984 -47.720 1.00 81.81 190 THR A C 1
ATOM 1578 O O . THR A 1 190 ? 40.933 6.244 -48.596 1.00 81.81 190 THR A O 1
ATOM 1581 N N . TRP A 1 191 ? 40.247 4.899 -46.949 1.00 83.50 191 TRP A N 1
ATOM 1582 C CA . TRP A 1 191 ? 41.365 3.959 -47.078 1.00 83.50 191 TRP A CA 1
ATOM 1583 C C . TRP A 1 191 ? 41.429 3.294 -48.463 1.00 83.50 191 TRP A C 1
ATOM 1585 O O . TRP A 1 191 ? 42.510 3.170 -49.035 1.00 83.50 191 TRP A O 1
ATOM 1595 N N . CYS A 1 192 ? 40.285 2.897 -49.033 1.00 80.56 192 CYS A N 1
ATOM 1596 C CA . CYS A 1 192 ? 40.228 2.348 -50.389 1.00 80.56 192 CYS A CA 1
ATOM 1597 C C . CYS A 1 192 ? 40.691 3.371 -51.439 1.00 80.56 192 CYS A C 1
ATOM 1599 O O . CYS A 1 192 ? 41.439 3.001 -52.339 1.00 80.56 192 CYS A O 1
ATOM 1601 N N . VAL A 1 193 ? 40.276 4.636 -51.309 1.00 81.56 193 VAL A N 1
ATOM 1602 C CA . VAL A 1 193 ? 40.669 5.731 -52.214 1.00 81.56 193 VAL A CA 1
ATOM 1603 C C . VAL A 1 193 ? 42.149 6.080 -52.050 1.00 81.56 193 VAL A C 1
ATOM 1605 O O . VAL A 1 193 ? 42.869 6.105 -53.038 1.00 81.56 193 VAL A O 1
ATOM 1608 N N . GLU A 1 194 ? 42.630 6.271 -50.817 1.00 77.25 194 GLU A N 1
ATOM 1609 C CA . GLU A 1 194 ? 44.048 6.510 -50.499 1.00 77.25 194 GLU A CA 1
ATOM 1610 C C . GLU A 1 194 ? 44.935 5.429 -51.139 1.00 77.25 194 GLU A C 1
ATOM 1612 O O . GLU A 1 194 ? 45.929 5.727 -51.796 1.00 77.25 194 GLU A O 1
ATOM 1617 N N . ARG A 1 195 ? 44.537 4.156 -51.026 1.00 79.06 195 ARG A N 1
ATOM 1618 C CA . ARG A 1 195 ? 45.279 3.034 -51.608 1.00 79.06 195 ARG A CA 1
ATOM 1619 C C . ARG A 1 195 ? 45.217 2.987 -53.139 1.00 79.06 195 ARG A C 1
ATOM 1621 O O . ARG A 1 195 ? 46.199 2.581 -53.753 1.00 79.06 195 ARG A O 1
ATOM 1628 N N . ALA A 1 196 ? 44.097 3.377 -53.748 1.00 76.69 196 ALA A N 1
ATOM 1629 C CA . ALA A 1 196 ? 43.974 3.497 -55.202 1.00 76.69 196 ALA A CA 1
ATOM 1630 C C . ALA A 1 196 ? 44.873 4.624 -55.743 1.00 76.69 196 ALA A C 1
ATOM 1632 O O . ALA A 1 196 ? 45.614 4.418 -56.702 1.00 76.69 196 ALA A O 1
ATOM 1633 N N . LEU A 1 197 ? 44.890 5.777 -55.070 1.00 74.50 197 LEU A N 1
ATOM 1634 C CA . LEU A 1 197 ? 45.740 6.912 -55.433 1.00 74.50 197 LEU A CA 1
ATOM 1635 C C . LEU A 1 197 ? 47.229 6.587 -55.301 1.00 74.50 197 LEU A C 1
ATOM 1637 O O . LEU A 1 197 ? 47.988 6.901 -56.207 1.00 74.50 197 LEU A O 1
ATOM 1641 N N . LEU A 1 198 ? 47.650 5.884 -54.243 1.00 75.06 198 LEU A N 1
ATOM 1642 C CA . LEU A 1 198 ? 49.043 5.428 -54.114 1.00 75.06 198 LEU A CA 1
ATOM 1643 C C . LEU A 1 198 ? 49.476 4.507 -55.267 1.00 75.06 198 LEU A C 1
ATOM 1645 O O . LEU A 1 198 ? 50.625 4.563 -55.708 1.00 75.06 198 LEU A O 1
ATOM 1649 N N . ARG A 1 199 ? 48.576 3.657 -55.781 1.00 74.62 199 ARG A N 1
ATOM 1650 C CA . ARG A 1 199 ? 48.867 2.804 -56.949 1.00 74.62 199 ARG A CA 1
ATOM 1651 C C . ARG A 1 199 ? 48.998 3.616 -58.235 1.00 74.62 199 ARG A C 1
ATOM 1653 O O . ARG A 1 199 ? 49.883 3.332 -59.032 1.00 74.62 199 ARG A O 1
ATOM 1660 N N . LEU A 1 200 ? 48.146 4.625 -58.419 1.00 71.12 200 LEU A N 1
ATOM 1661 C CA . LEU A 1 200 ? 48.250 5.555 -59.545 1.00 71.12 200 LEU A CA 1
ATOM 1662 C C . LEU A 1 200 ? 49.556 6.369 -59.469 1.00 71.12 200 LEU A C 1
ATOM 1664 O O . LEU A 1 200 ? 50.281 6.457 -60.454 1.00 71.12 200 LEU A O 1
ATOM 1668 N N . ALA A 1 201 ? 49.907 6.873 -58.284 1.00 67.94 201 ALA A N 1
ATOM 1669 C CA . ALA A 1 201 ? 51.119 7.652 -58.029 1.00 67.94 201 ALA A CA 1
ATOM 1670 C C . ALA A 1 201 ? 52.420 6.890 -58.316 1.00 67.94 201 ALA A C 1
ATOM 1672 O O . ALA A 1 201 ? 53.371 7.452 -58.846 1.00 67.94 201 ALA A O 1
ATOM 1673 N N . SER A 1 202 ? 52.462 5.604 -57.963 1.00 67.12 202 SER A N 1
ATOM 1674 C CA . SER A 1 202 ? 53.646 4.755 -58.146 1.00 67.12 202 SER A CA 1
ATOM 1675 C C . SER A 1 202 ? 53.825 4.240 -59.579 1.00 67.12 202 SER A C 1
ATOM 1677 O O . SER A 1 202 ? 54.905 3.751 -59.901 1.00 67.12 202 SER A O 1
ATOM 1679 N N . GLY A 1 203 ? 52.800 4.339 -60.436 1.00 61.72 203 GLY A N 1
ATOM 1680 C CA . GLY A 1 203 ? 52.810 3.789 -61.799 1.00 61.72 203 GLY A CA 1
ATOM 1681 C C . GLY A 1 203 ? 52.540 4.781 -62.935 1.00 61.72 203 GLY A C 1
ATOM 1682 O O . GLY A 1 203 ? 52.555 4.360 -64.087 1.00 61.72 203 GLY A O 1
ATOM 1683 N N . GLY A 1 204 ? 52.270 6.060 -62.653 1.00 55.75 204 GLY A N 1
ATOM 1684 C CA . GLY A 1 204 ? 52.136 7.143 -63.643 1.00 55.75 204 GLY A CA 1
ATOM 1685 C C . GLY A 1 204 ? 50.905 7.095 -64.564 1.00 55.75 204 GLY A C 1
ATOM 1686 O O . GLY A 1 204 ? 50.461 8.142 -65.027 1.00 55.75 204 GLY A O 1
ATOM 1687 N N . HIS A 1 205 ? 50.309 5.924 -64.800 1.00 58.38 205 HIS A N 1
ATOM 1688 C CA . HIS A 1 205 ? 49.138 5.719 -65.658 1.00 58.38 205 HIS A CA 1
ATOM 1689 C C . HIS A 1 205 ? 48.147 4.727 -65.028 1.00 58.38 205 HIS A C 1
ATOM 1691 O O . HIS A 1 205 ? 48.516 3.917 -64.171 1.00 58.38 205 HIS A O 1
ATOM 1697 N N . SER A 1 206 ? 46.872 4.784 -65.437 1.00 63.97 206 SER A N 1
ATOM 1698 C CA . SER A 1 206 ? 45.864 3.825 -64.970 1.00 63.97 206 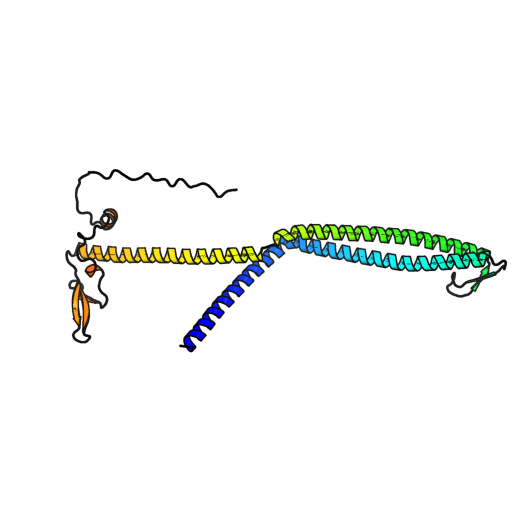SER A CA 1
ATOM 1699 C C . SER A 1 206 ? 46.251 2.419 -65.429 1.00 63.97 206 SER A C 1
ATOM 1701 O O . SER A 1 206 ? 46.203 2.104 -66.611 1.00 63.97 206 SER A O 1
ATOM 1703 N N . GLN A 1 207 ? 46.660 1.572 -64.484 1.00 75.19 207 GLN A N 1
ATOM 1704 C CA . GLN A 1 207 ? 47.186 0.219 -64.731 1.00 75.19 207 GLN A CA 1
ATOM 1705 C C . GLN A 1 207 ? 46.114 -0.776 -65.208 1.00 75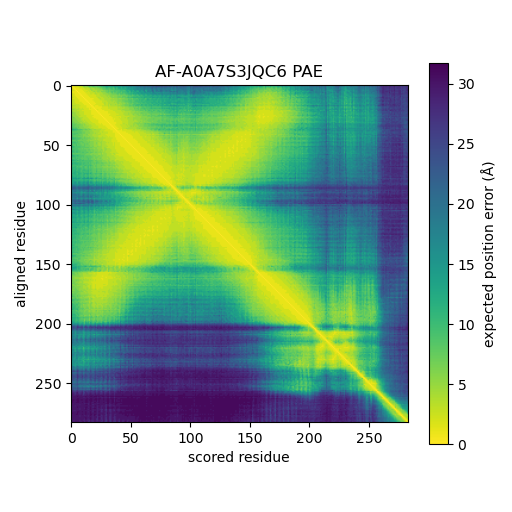.19 207 GLN A C 1
ATOM 1707 O O . GLN A 1 207 ? 46.379 -1.973 -65.284 1.00 75.19 207 GLN A O 1
ATOM 1712 N N . TRP A 1 208 ? 44.887 -0.306 -65.433 1.00 82.06 208 TRP A N 1
ATOM 1713 C CA . TRP A 1 208 ? 43.712 -1.112 -65.724 1.00 82.06 208 TRP A CA 1
ATOM 1714 C C . TRP A 1 208 ? 43.182 -0.799 -67.121 1.00 82.06 208 TRP A C 1
ATOM 1716 O O . TRP A 1 208 ? 42.868 0.347 -67.431 1.00 82.06 208 TRP A O 1
ATOM 1726 N N . GLU A 1 209 ? 43.012 -1.836 -67.929 1.00 82.88 209 GLU A N 1
ATOM 1727 C CA . GLU A 1 209 ? 42.454 -1.779 -69.276 1.00 82.88 209 GLU A CA 1
ATOM 1728 C C . GLU A 1 209 ? 41.024 -2.329 -69.284 1.00 82.88 209 GLU A C 1
ATOM 1730 O O . GLU A 1 209 ? 40.690 -3.249 -68.531 1.00 82.88 209 GLU A O 1
ATOM 1735 N N . ILE A 1 210 ? 40.165 -1.747 -70.126 1.00 88.19 210 ILE A N 1
ATOM 1736 C CA . ILE A 1 210 ? 38.770 -2.169 -70.296 1.00 88.19 210 ILE A CA 1
ATOM 1737 C C . ILE A 1 210 ? 38.709 -3.122 -71.489 1.00 88.19 210 ILE A C 1
ATOM 1739 O O . ILE A 1 210 ? 39.005 -2.722 -72.613 1.00 88.19 210 ILE A O 1
ATOM 1743 N N . LEU A 1 211 ? 38.300 -4.364 -71.247 1.00 86.88 211 LEU A N 1
ATOM 1744 C CA . LEU A 1 211 ? 38.185 -5.412 -72.258 1.00 86.88 211 LEU A CA 1
ATOM 1745 C C . LEU A 1 211 ? 36.737 -5.911 -72.327 1.00 86.88 211 LEU A C 1
ATOM 1747 O O . LEU A 1 211 ? 36.018 -5.896 -71.329 1.00 86.88 211 LEU A O 1
ATOM 1751 N N . LEU A 1 212 ? 36.295 -6.334 -73.512 1.00 88.81 212 LEU A N 1
ATOM 1752 C CA . LEU A 1 212 ? 34.975 -6.931 -73.722 1.00 88.81 212 LEU A CA 1
ATOM 1753 C C . LEU A 1 212 ? 35.113 -8.456 -73.726 1.00 88.81 212 LEU A C 1
ATOM 1755 O O . LEU A 1 212 ? 35.885 -9.002 -74.516 1.00 88.81 212 LEU A O 1
ATOM 1759 N N . ASP A 1 213 ? 34.363 -9.143 -72.867 1.00 87.81 213 ASP A N 1
ATOM 1760 C CA . ASP A 1 213 ? 34.273 -10.600 -72.917 1.00 87.81 213 ASP A CA 1
ATOM 1761 C C . ASP A 1 213 ? 33.334 -11.023 -74.053 1.00 87.81 213 ASP A C 1
ATOM 1763 O O . ASP A 1 213 ? 32.122 -10.817 -73.992 1.00 87.81 213 ASP A O 1
ATOM 1767 N N . GLN A 1 214 ? 33.899 -11.648 -75.085 1.00 84.12 214 GLN A N 1
ATOM 1768 C CA . GLN A 1 214 ? 33.183 -12.064 -76.295 1.00 84.12 214 GLN A CA 1
ATOM 1769 C C . GLN A 1 214 ? 32.076 -13.096 -76.024 1.00 84.12 214 GLN A C 1
ATOM 1771 O O . GLN A 1 214 ? 31.175 -13.252 -76.844 1.00 84.12 214 GLN A O 1
ATOM 1776 N N . ASN A 1 215 ? 32.120 -13.794 -74.884 1.00 81.50 215 ASN A N 1
ATOM 1777 C CA . ASN A 1 215 ? 31.141 -14.827 -74.541 1.00 81.50 215 ASN A CA 1
ATOM 1778 C C . ASN A 1 215 ? 29.918 -14.282 -73.797 1.00 81.50 215 ASN A C 1
ATOM 1780 O O . ASN A 1 215 ? 28.837 -14.866 -73.878 1.00 81.50 215 ASN A O 1
ATOM 1784 N N . THR A 1 216 ? 30.091 -13.204 -73.032 1.00 81.75 216 THR A N 1
ATOM 1785 C CA . THR A 1 216 ? 29.045 -12.659 -72.155 1.00 81.75 216 THR A CA 1
ATOM 1786 C C . THR A 1 216 ? 28.599 -11.252 -72.537 1.00 81.75 216 THR A C 1
ATOM 1788 O O . THR A 1 216 ? 27.642 -10.757 -71.944 1.00 81.75 216 THR A O 1
ATOM 1791 N N . ASP A 1 217 ? 29.268 -10.630 -73.514 1.00 85.56 217 ASP A N 1
ATOM 1792 C CA . ASP A 1 217 ? 29.067 -9.246 -73.964 1.00 85.56 217 ASP A CA 1
ATOM 1793 C C . ASP A 1 217 ? 29.145 -8.222 -72.814 1.00 85.56 217 ASP A C 1
ATOM 1795 O O . ASP A 1 217 ? 28.544 -7.150 -72.840 1.00 85.56 217 ASP A O 1
ATOM 1799 N N . ASN A 1 218 ? 29.893 -8.570 -71.761 1.00 86.88 218 ASN A N 1
ATOM 1800 C CA . ASN A 1 218 ? 30.122 -7.719 -70.602 1.00 86.88 218 ASN A CA 1
ATOM 1801 C C . ASN A 1 218 ? 31.560 -7.206 -70.591 1.00 86.88 218 ASN A C 1
ATOM 1803 O O . ASN A 1 218 ? 32.506 -7.913 -70.949 1.00 86.88 218 ASN A O 1
ATOM 1807 N N . TYR A 1 219 ? 31.733 -5.975 -70.116 1.00 88.00 219 TYR A N 1
ATOM 1808 C CA . TYR A 1 219 ? 33.056 -5.412 -69.880 1.00 88.00 219 TYR A CA 1
ATOM 1809 C C . TYR A 1 219 ? 33.694 -6.023 -68.629 1.00 88.00 219 TYR A C 1
ATOM 1811 O O . TYR A 1 219 ? 33.046 -6.150 -67.587 1.00 88.00 219 TYR A O 1
ATOM 1819 N N . TYR A 1 220 ? 34.982 -6.340 -68.715 1.00 88.62 220 TYR A N 1
ATOM 1820 C CA . TYR A 1 220 ? 35.825 -6.674 -67.574 1.00 88.62 220 TYR A CA 1
ATOM 1821 C C . TYR A 1 220 ? 37.092 -5.815 -67.580 1.00 88.62 220 TYR A C 1
ATOM 1823 O O . TYR A 1 220 ? 37.504 -5.265 -68.602 1.00 88.62 220 TYR A O 1
ATOM 1831 N N . TYR A 1 221 ? 37.700 -5.674 -66.408 1.00 88.00 221 TYR A N 1
ATOM 1832 C CA . TYR A 1 221 ? 38.862 -4.826 -66.182 1.00 88.00 221 TYR A CA 1
ATOM 1833 C C . TYR A 1 221 ? 40.087 -5.705 -65.945 1.00 88.00 221 TYR A C 1
ATOM 1835 O O . TYR A 1 221 ? 40.082 -6.542 -65.037 1.00 88.00 221 TYR A O 1
ATOM 1843 N N . TRP A 1 222 ? 41.135 -5.526 -66.745 1.00 85.56 222 TRP A N 1
ATOM 1844 C CA . TRP A 1 222 ? 42.386 -6.279 -66.641 1.00 85.56 222 TRP A CA 1
ATOM 1845 C C . TRP A 1 222 ? 43.533 -5.368 -66.215 1.00 85.56 222 TRP A C 1
ATOM 1847 O O . TRP A 1 222 ? 43.710 -4.294 -66.777 1.00 85.56 222 TRP A O 1
ATOM 1857 N N . ASN A 1 223 ? 44.296 -5.774 -65.200 1.00 82.69 223 ASN A N 1
ATOM 1858 C CA . ASN A 1 223 ? 45.467 -5.031 -64.756 1.00 82.69 223 ASN A CA 1
ATOM 1859 C C . ASN A 1 223 ? 46.706 -5.491 -65.531 1.00 82.69 223 ASN A C 1
ATOM 1861 O O . ASN A 1 223 ? 47.148 -6.628 -65.352 1.00 82.69 223 ASN A O 1
ATOM 1865 N N . SER A 1 224 ? 47.293 -4.606 -66.333 1.00 80.38 224 SER A N 1
ATOM 1866 C CA . SER A 1 224 ? 48.405 -4.940 -67.233 1.00 80.38 224 SER A CA 1
ATOM 1867 C C . SER A 1 224 ? 49.722 -5.247 -66.508 1.00 80.38 224 SER A C 1
ATOM 1869 O O . SER A 1 224 ? 50.565 -5.965 -67.041 1.00 80.38 224 SER A O 1
ATOM 1871 N N . ILE A 1 225 ? 49.892 -4.772 -65.268 1.00 77.12 225 ILE A N 1
ATOM 1872 C CA . ILE A 1 225 ? 51.113 -4.978 -64.468 1.00 77.12 225 ILE A CA 1
ATOM 1873 C C . ILE A 1 225 ? 51.044 -6.269 -63.648 1.00 77.12 225 ILE A C 1
ATOM 1875 O O . ILE A 1 225 ? 52.026 -6.997 -63.525 1.00 77.12 225 ILE A O 1
ATOM 1879 N N . THR A 1 226 ? 49.888 -6.548 -63.047 1.00 79.25 226 THR A N 1
ATOM 1880 C CA . THR A 1 226 ? 49.713 -7.677 -62.117 1.00 79.25 226 THR A CA 1
ATOM 1881 C C . THR A 1 226 ? 49.044 -8.894 -62.749 1.00 79.25 226 THR A C 1
ATOM 1883 O O . THR A 1 226 ? 49.048 -9.966 -62.150 1.00 79.25 226 THR A O 1
ATOM 1886 N N . GLY A 1 227 ? 48.449 -8.741 -63.935 1.00 81.88 227 GLY A N 1
ATOM 1887 C CA . GLY A 1 227 ? 47.734 -9.796 -64.648 1.00 81.88 227 GLY A CA 1
ATOM 1888 C C . GLY A 1 227 ? 46.349 -10.136 -64.081 1.00 81.88 227 GLY A C 1
ATOM 1889 O O . GLY A 1 227 ? 45.691 -11.033 -64.604 1.00 81.88 227 GLY A O 1
ATOM 1890 N N . TYR A 1 228 ? 45.880 -9.450 -63.032 1.00 84.50 228 TYR A N 1
ATOM 1891 C CA . TYR A 1 228 ? 44.580 -9.728 -62.411 1.00 84.50 228 TYR A CA 1
ATOM 1892 C C . TYR A 1 228 ? 43.405 -9.182 -63.233 1.00 84.50 228 TYR A C 1
ATOM 1894 O O . TYR A 1 228 ? 43.431 -8.046 -63.700 1.00 84.50 228 TYR A O 1
ATOM 1902 N N . THR A 1 229 ? 42.328 -9.964 -63.333 1.00 88.25 229 THR A N 1
ATOM 1903 C CA . THR A 1 229 ? 41.053 -9.569 -63.954 1.00 88.25 229 THR A CA 1
ATOM 1904 C C . THR A 1 229 ? 39.958 -9.368 -62.910 1.00 88.25 229 THR A C 1
ATOM 1906 O O . THR A 1 229 ? 39.846 -10.157 -61.967 1.00 88.25 229 THR A O 1
ATOM 1909 N N . ARG A 1 230 ? 39.097 -8.362 -63.090 1.00 87.12 230 ARG A N 1
ATOM 1910 C CA . ARG A 1 230 ? 37.931 -8.114 -62.231 1.00 87.12 230 ARG A CA 1
ATOM 1911 C C . ARG A 1 230 ? 36.721 -7.637 -63.040 1.00 87.12 230 ARG A C 1
ATOM 1913 O O . ARG A 1 230 ? 36.874 -6.909 -64.010 1.00 87.12 230 ARG A O 1
ATOM 1920 N N . TRP A 1 231 ? 35.522 -8.014 -62.596 1.00 87.88 231 TRP A N 1
ATOM 1921 C CA . TRP A 1 231 ? 34.247 -7.590 -63.194 1.00 87.88 231 TRP A CA 1
ATOM 1922 C C . TRP A 1 231 ? 33.764 -6.215 -62.706 1.00 87.88 231 TRP A C 1
ATOM 1924 O O . TRP A 1 231 ? 33.173 -5.462 -63.470 1.00 87.88 231 TRP A O 1
ATOM 1934 N N . ASP A 1 232 ? 34.035 -5.852 -61.448 1.00 85.00 232 ASP A N 1
ATOM 1935 C CA . ASP A 1 232 ? 33.719 -4.511 -60.943 1.00 85.00 232 ASP A CA 1
ATOM 1936 C C . ASP A 1 232 ? 34.772 -3.489 -61.383 1.00 85.00 232 ASP A C 1
ATOM 1938 O O . ASP A 1 232 ? 35.976 -3.758 -61.299 1.00 85.00 232 ASP A O 1
ATOM 1942 N N . LYS A 1 233 ? 34.315 -2.281 -61.735 1.00 83.44 233 LYS A N 1
ATOM 1943 C CA . LYS A 1 233 ? 35.184 -1.158 -62.100 1.00 83.44 233 LYS A CA 1
ATOM 1944 C C . LYS A 1 233 ? 36.168 -0.820 -60.963 1.00 83.44 233 LYS A C 1
ATOM 1946 O O . LYS A 1 233 ? 35.721 -0.552 -59.843 1.00 83.44 233 LYS A O 1
ATOM 1951 N N . PRO A 1 234 ? 37.491 -0.823 -61.211 1.00 82.75 234 PRO A N 1
ATOM 1952 C CA . PRO A 1 234 ? 38.487 -0.413 -60.225 1.00 82.75 234 PRO A CA 1
ATOM 1953 C C . PRO A 1 234 ? 38.383 1.094 -59.938 1.00 82.75 234 PRO A C 1
ATOM 1955 O O . PRO A 1 234 ? 38.101 1.886 -60.839 1.00 82.75 234 PRO A O 1
ATOM 1958 N N . LEU A 1 235 ? 38.627 1.494 -58.682 1.00 75.44 235 LEU A N 1
ATOM 1959 C CA . LEU A 1 235 ? 38.538 2.901 -58.250 1.00 75.44 235 LEU A CA 1
ATOM 1960 C C . LEU A 1 235 ? 39.581 3.775 -58.964 1.00 75.44 235 LEU A C 1
ATOM 1962 O O . LEU A 1 235 ? 39.365 4.963 -59.172 1.00 75.44 235 LEU A O 1
ATOM 1966 N N . GLU A 1 236 ? 40.697 3.181 -59.382 1.00 76.44 236 GLU A N 1
ATOM 1967 C CA . GLU A 1 236 ? 41.764 3.823 -60.149 1.00 76.44 236 GLU A CA 1
ATOM 1968 C C . GLU A 1 236 ? 41.295 4.331 -61.530 1.00 76.44 236 GLU A C 1
ATOM 1970 O O . GLU A 1 236 ? 41.882 5.264 -62.068 1.00 76.44 236 GLU A O 1
ATOM 1975 N N . LEU A 1 237 ? 40.231 3.749 -62.105 1.00 74.75 237 LEU A N 1
ATOM 1976 C CA . LEU A 1 237 ? 39.602 4.213 -63.356 1.00 74.75 237 LEU A CA 1
ATOM 1977 C C . LEU A 1 237 ? 38.480 5.237 -63.127 1.00 74.75 237 LEU A C 1
ATOM 1979 O O . LEU A 1 237 ? 37.883 5.738 -64.082 1.00 74.75 237 LEU A O 1
ATOM 1983 N N . GLU A 1 238 ? 38.115 5.498 -61.874 1.00 70.94 238 GLU A N 1
ATOM 1984 C CA . GLU A 1 238 ? 37.129 6.520 -61.511 1.00 70.94 238 GLU A CA 1
ATOM 1985 C C . GLU A 1 238 ? 37.787 7.896 -61.326 1.00 70.94 238 GLU A C 1
ATOM 1987 O O . GLU A 1 238 ? 37.141 8.912 -61.566 1.00 70.94 238 GLU A O 1
ATOM 1992 N N . TYR A 1 239 ? 39.087 7.920 -61.006 1.00 64.25 239 TYR A N 1
ATOM 1993 C CA . TYR A 1 239 ? 39.889 9.131 -60.806 1.00 64.25 239 TYR A CA 1
ATOM 1994 C C . TYR A 1 239 ? 41.142 9.116 -61.706 1.00 64.25 239 TYR A C 1
ATOM 1996 O O . TYR A 1 239 ? 42.243 8.870 -61.215 1.00 64.25 239 TYR A O 1
ATOM 2004 N N . PRO A 1 240 ? 40.989 9.328 -63.028 1.00 55.91 240 PRO A N 1
ATOM 2005 C CA . PRO A 1 240 ? 42.064 9.127 -64.003 1.00 55.91 240 PRO A CA 1
ATOM 2006 C C . PRO A 1 240 ? 43.181 10.179 -63.938 1.00 55.91 240 PRO A C 1
ATOM 2008 O O . PRO A 1 240 ? 44.279 9.907 -64.415 1.00 55.91 240 PRO A O 1
ATOM 2011 N N . ASP A 1 241 ? 42.927 11.348 -63.343 1.00 59.91 241 ASP A N 1
ATOM 2012 C CA . ASP A 1 241 ? 43.922 12.408 -63.186 1.00 59.91 241 ASP A CA 1
ATOM 2013 C C . ASP A 1 241 ? 43.918 12.935 -61.747 1.00 59.91 241 ASP A C 1
ATOM 2015 O O . ASP A 1 241 ? 42.971 13.584 -61.302 1.00 59.91 241 ASP A O 1
ATOM 2019 N N . ILE A 1 242 ? 44.978 12.624 -60.999 1.00 58.12 242 ILE A N 1
ATOM 2020 C CA . ILE A 1 242 ? 45.131 13.026 -59.594 1.00 58.12 242 ILE A CA 1
ATOM 2021 C C . ILE A 1 242 ? 45.304 14.552 -59.479 1.00 58.12 242 ILE A C 1
ATOM 2023 O O . ILE A 1 242 ? 44.952 15.121 -58.449 1.00 58.12 242 ILE A O 1
ATOM 2027 N N . SER A 1 243 ? 45.792 15.220 -60.534 1.00 56.19 243 SER A N 1
ATOM 2028 C CA . SER A 1 243 ? 46.051 16.666 -60.548 1.00 56.19 243 SER A CA 1
ATOM 2029 C C . SER A 1 243 ? 44.791 17.514 -60.779 1.00 56.19 243 SER A C 1
ATOM 2031 O O . SER A 1 243 ? 44.711 18.646 -60.306 1.00 56.19 243 SER A O 1
ATOM 2033 N N . ALA A 1 244 ? 43.778 16.958 -61.453 1.00 54.62 244 ALA A N 1
ATOM 2034 C CA . ALA A 1 244 ? 42.555 17.673 -61.823 1.00 54.62 244 ALA A CA 1
ATOM 2035 C C . ALA A 1 244 ? 41.530 17.776 -60.679 1.00 54.62 244 ALA A C 1
ATOM 2037 O O . ALA A 1 244 ? 40.695 18.683 -60.653 1.00 54.62 244 ALA A O 1
ATOM 2038 N N . TYR A 1 245 ? 41.577 16.854 -59.716 1.00 56.72 245 TYR A N 1
ATOM 2039 C CA . TYR A 1 245 ? 40.730 16.897 -58.530 1.00 56.72 245 TYR A CA 1
ATOM 2040 C C . TYR A 1 245 ? 41.531 17.557 -57.415 1.00 56.72 245 TYR A C 1
ATOM 2042 O O . TYR A 1 245 ? 42.448 16.942 -56.891 1.00 56.72 245 TYR A O 1
ATOM 2050 N N . GLY A 1 246 ? 41.207 18.806 -57.064 1.00 53.56 246 GLY A N 1
ATOM 2051 C CA . GLY A 1 246 ? 41.873 19.588 -56.012 1.00 53.56 246 GLY A CA 1
ATOM 2052 C C . GLY A 1 246 ? 41.790 18.945 -54.621 1.00 53.56 246 GLY A C 1
ATOM 2053 O O . GLY A 1 246 ? 41.053 19.404 -53.747 1.00 53.56 246 GLY A O 1
ATOM 2054 N N . PHE A 1 247 ? 42.519 17.850 -54.413 1.00 61.38 247 PHE A N 1
ATOM 2055 C CA . PHE A 1 247 ? 42.648 17.171 -53.139 1.00 61.38 247 PHE A CA 1
ATOM 2056 C C . PHE A 1 247 ? 43.317 18.121 -52.146 1.00 61.38 247 PHE A C 1
ATOM 2058 O O . PHE A 1 247 ? 44.286 18.802 -52.471 1.00 61.38 247 PHE A O 1
ATOM 2065 N N . SER A 1 248 ? 42.802 18.168 -50.915 1.00 57.88 248 SER A N 1
ATOM 2066 C CA . SER A 1 248 ? 43.382 19.016 -49.870 1.00 57.88 248 SER A CA 1
ATOM 2067 C C . SER A 1 248 ? 44.872 18.712 -49.699 1.00 57.88 248 SER A C 1
ATOM 2069 O O . SER A 1 248 ? 45.255 17.546 -49.583 1.00 57.88 248 SER A O 1
ATOM 2071 N N . THR A 1 249 ? 45.696 19.752 -49.572 1.00 56.69 249 THR A N 1
ATOM 2072 C CA . THR A 1 249 ? 47.132 19.654 -49.266 1.00 56.69 249 THR A CA 1
ATOM 2073 C C . THR A 1 249 ? 47.393 18.745 -48.060 1.00 56.69 249 THR A C 1
ATOM 2075 O O . THR A 1 249 ? 48.340 17.973 -48.053 1.00 56.69 249 THR A O 1
ATOM 2078 N N . THR A 1 250 ? 46.494 18.715 -47.068 1.00 57.88 250 THR A N 1
ATOM 2079 C CA . THR A 1 250 ? 46.598 17.803 -45.908 1.00 57.88 250 THR A CA 1
ATOM 2080 C C . THR A 1 250 ? 46.436 16.317 -46.257 1.00 57.88 250 THR A C 1
ATOM 2082 O O . THR A 1 250 ? 47.036 15.460 -45.608 1.00 57.88 250 THR A O 1
ATOM 2085 N N . PHE A 1 251 ? 45.637 15.998 -47.275 1.00 61.66 251 PHE A N 1
ATOM 2086 C CA . PHE A 1 251 ? 45.421 14.643 -47.777 1.00 61.66 251 PHE A CA 1
ATOM 2087 C C . PHE A 1 251 ? 46.599 14.179 -48.641 1.00 61.66 251 PHE A C 1
ATOM 2089 O O . PHE A 1 251 ? 47.096 13.073 -48.442 1.00 61.66 251 PHE A O 1
ATOM 2096 N N . LEU A 1 252 ? 47.110 15.051 -49.515 1.00 61.41 252 LEU A N 1
ATOM 2097 C CA . LEU A 1 252 ? 48.304 14.780 -50.323 1.00 61.41 252 LEU A CA 1
ATOM 2098 C C . LEU A 1 252 ? 49.570 14.664 -49.454 1.00 61.41 252 LEU A C 1
ATOM 2100 O O . LEU A 1 252 ? 50.350 13.728 -49.633 1.00 61.41 252 LEU A O 1
ATOM 2104 N N . ASN A 1 253 ? 49.712 15.515 -48.430 1.00 65.69 253 ASN A N 1
ATOM 2105 C CA . ASN A 1 253 ? 50.792 15.432 -47.439 1.00 65.69 253 ASN A CA 1
ATOM 2106 C C . ASN A 1 253 ? 50.736 14.121 -46.641 1.00 65.69 253 ASN A C 1
ATOM 2108 O O . ASN A 1 253 ? 51.770 13.503 -46.402 1.00 65.69 253 ASN A O 1
ATOM 2112 N N . ARG A 1 254 ? 49.537 13.650 -46.261 1.00 62.28 254 ARG A N 1
ATOM 2113 C CA . ARG A 1 254 ? 49.367 12.351 -45.582 1.00 62.28 254 ARG A CA 1
ATOM 2114 C C . ARG A 1 254 ? 49.778 11.168 -46.468 1.00 62.28 254 ARG A C 1
ATOM 2116 O O . ARG A 1 254 ? 50.234 10.161 -45.937 1.00 62.28 254 ARG A O 1
ATOM 2123 N N . LEU A 1 255 ? 49.608 11.281 -47.784 1.00 61.75 255 LEU A N 1
ATOM 2124 C CA . LEU A 1 255 ? 49.986 10.253 -48.757 1.00 61.75 255 LEU A CA 1
ATOM 2125 C C . LEU A 1 255 ? 51.457 10.333 -49.193 1.00 61.75 255 LEU A C 1
ATOM 2127 O O . LEU A 1 255 ? 51.886 9.498 -49.983 1.00 61.75 255 LEU A O 1
ATOM 2131 N N . GLY A 1 256 ? 52.230 11.300 -48.683 1.00 63.53 256 GLY A N 1
ATOM 2132 C CA . GLY A 1 256 ? 53.623 11.510 -49.091 1.00 63.53 256 GLY A CA 1
ATOM 2133 C C . GLY A 1 256 ? 53.764 12.009 -50.533 1.00 63.53 256 GLY A C 1
ATOM 2134 O O . GLY A 1 256 ? 54.812 11.824 -51.138 1.00 63.53 256 GLY A O 1
ATOM 2135 N N . MET A 1 257 ? 52.706 12.612 -51.084 1.00 57.16 257 MET A N 1
ATOM 2136 C CA . MET A 1 257 ? 52.597 13.038 -52.485 1.00 57.16 257 MET A CA 1
ATOM 2137 C C . MET A 1 257 ? 52.697 14.561 -52.664 1.00 57.16 257 MET A C 1
ATOM 2139 O O . MET A 1 257 ? 52.210 15.101 -53.653 1.00 57.16 257 MET A O 1
ATOM 2143 N N . SER A 1 258 ? 53.283 15.276 -51.699 1.00 54.50 258 SER A N 1
ATOM 2144 C CA . SER A 1 258 ? 53.516 16.716 -51.840 1.00 54.50 258 SER A CA 1
ATOM 2145 C C . SER A 1 258 ? 54.596 16.967 -52.888 1.00 54.50 258 SER A C 1
ATOM 2147 O O . SER A 1 258 ? 55.758 16.628 -52.672 1.00 54.50 258 SER A O 1
ATOM 2149 N N . THR A 1 259 ? 54.215 17.571 -54.008 1.00 53.28 259 THR A N 1
ATOM 2150 C CA . THR A 1 259 ? 55.137 18.075 -55.027 1.00 53.28 259 THR A CA 1
ATOM 2151 C C . THR A 1 259 ? 55.040 19.597 -55.082 1.00 53.28 259 THR A C 1
ATOM 2153 O O . THR A 1 259 ? 54.373 20.122 -55.969 1.00 53.28 259 THR A O 1
ATOM 2156 N N . HIS A 1 260 ? 55.646 20.303 -54.122 1.00 43.06 260 HIS A N 1
ATOM 2157 C CA . HIS A 1 260 ? 56.368 21.547 -54.412 1.00 43.06 260 HIS A CA 1
ATOM 2158 C C . HIS A 1 260 ? 57.173 22.058 -53.210 1.00 43.06 260 HIS A C 1
ATOM 2160 O O . HIS A 1 260 ? 56.663 22.156 -52.094 1.00 43.06 260 HIS A O 1
ATOM 2166 N N . GLU A 1 261 ? 58.432 22.384 -53.496 1.00 42.38 261 GLU A N 1
ATOM 2167 C CA . GLU A 1 261 ? 59.268 23.345 -52.780 1.00 42.38 261 GLU A CA 1
ATOM 2168 C C . GLU A 1 261 ? 58.577 24.727 -52.763 1.00 42.38 261 GLU A C 1
ATOM 2170 O O . GLU A 1 261 ? 58.001 25.127 -53.776 1.00 42.38 261 GLU A O 1
ATOM 2175 N N . ASP A 1 262 ? 58.607 25.369 -51.591 1.00 43.56 262 ASP A N 1
ATOM 2176 C CA . ASP A 1 262 ? 58.459 26.792 -51.232 1.00 43.56 262 ASP A CA 1
ATOM 2177 C C . ASP A 1 262 ? 57.705 27.776 -52.160 1.00 43.56 262 ASP A C 1
ATOM 2179 O O . ASP A 1 262 ? 58.161 28.100 -53.249 1.00 43.56 262 ASP A O 1
ATOM 2183 N N . ASP A 1 263 ? 56.628 28.384 -51.631 1.00 33.53 263 ASP A N 1
ATOM 2184 C CA . ASP A 1 263 ? 56.472 29.854 -51.590 1.00 33.53 263 ASP A CA 1
ATOM 2185 C C . ASP A 1 263 ? 55.381 30.274 -50.565 1.00 33.53 263 ASP A C 1
ATOM 2187 O O . ASP A 1 263 ? 54.263 29.745 -50.598 1.00 33.53 263 ASP A O 1
ATOM 2191 N N . PRO A 1 264 ? 55.655 31.201 -49.619 1.00 45.41 264 PRO A N 1
ATOM 2192 C CA . PRO A 1 264 ? 54.710 31.605 -48.583 1.00 45.41 264 PRO A CA 1
ATOM 2193 C C . PRO A 1 264 ? 53.954 32.873 -48.991 1.00 45.41 264 PRO A C 1
ATOM 2195 O O . PRO A 1 264 ? 54.402 33.975 -48.689 1.00 45.41 264 PRO A O 1
ATOM 2198 N N . LEU A 1 265 ? 52.775 32.746 -49.606 1.00 41.56 265 LEU A N 1
ATOM 2199 C CA . LEU A 1 265 ? 51.845 33.875 -49.713 1.00 41.56 265 LEU A CA 1
ATOM 2200 C C . LEU A 1 265 ? 50.393 33.465 -49.425 1.00 41.56 265 LEU A C 1
ATOM 2202 O O . LEU A 1 265 ? 49.797 32.643 -50.111 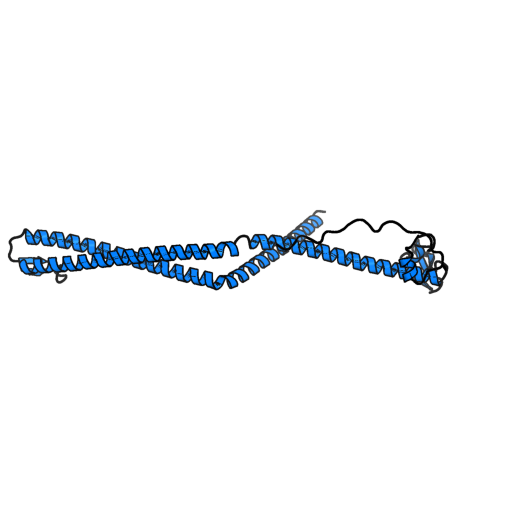1.00 41.56 265 LEU A O 1
ATOM 2206 N N . GLU A 1 266 ? 49.878 34.110 -48.375 1.00 42.66 266 GLU A N 1
ATOM 2207 C CA . GLU A 1 266 ? 48.481 34.477 -48.121 1.00 42.66 266 GLU A CA 1
ATOM 2208 C C . GLU A 1 266 ? 47.416 33.375 -48.042 1.00 42.66 266 GLU A C 1
ATOM 2210 O O . GLU A 1 266 ? 46.763 33.052 -49.027 1.00 42.66 266 GLU A O 1
ATOM 2215 N N . ILE A 1 267 ? 47.088 32.967 -46.807 1.00 38.06 267 ILE A N 1
ATOM 2216 C CA . ILE A 1 267 ? 45.681 32.887 -46.369 1.00 38.06 267 ILE A CA 1
ATOM 2217 C C . ILE A 1 267 ? 45.594 33.432 -44.933 1.00 38.06 267 ILE A C 1
ATOM 2219 O O . ILE A 1 267 ? 45.581 32.688 -43.951 1.00 38.06 267 ILE A O 1
ATOM 2223 N N . GLU A 1 268 ? 45.545 34.760 -44.808 1.00 39.34 268 GLU A N 1
ATOM 2224 C CA . GLU A 1 268 ? 44.755 35.372 -43.739 1.00 39.34 268 GLU A CA 1
ATOM 2225 C C . GLU A 1 268 ? 43.256 35.163 -44.032 1.00 39.34 268 GLU A C 1
ATOM 2227 O O . GLU A 1 268 ? 42.846 34.959 -45.173 1.00 39.34 268 GLU A O 1
ATOM 2232 N N . TYR A 1 269 ? 42.452 35.288 -42.974 1.00 37.94 269 TYR A N 1
ATOM 2233 C CA . TYR A 1 269 ? 40.984 35.339 -42.939 1.00 37.94 269 TYR A CA 1
ATOM 2234 C C . TYR A 1 269 ? 40.243 33.992 -42.922 1.00 37.94 269 TYR A C 1
ATOM 2236 O O . TYR A 1 269 ? 39.767 33.487 -43.932 1.00 37.94 269 TYR A O 1
ATOM 2244 N N . ALA A 1 270 ? 40.039 33.462 -41.708 1.00 35.56 270 ALA A N 1
ATOM 2245 C CA . ALA A 1 270 ? 38.705 33.378 -41.078 1.00 35.56 270 ALA A CA 1
ATOM 2246 C C . ALA A 1 270 ? 38.678 32.367 -39.912 1.00 35.56 270 ALA A C 1
ATOM 2248 O O . ALA A 1 270 ? 37.918 31.401 -39.910 1.00 35.56 270 ALA A O 1
ATOM 2249 N N . THR A 1 271 ? 39.460 32.609 -38.860 1.00 39.03 271 THR A N 1
ATOM 2250 C CA . THR A 1 271 ? 39.173 32.047 -37.531 1.00 39.03 271 THR A CA 1
ATOM 2251 C C . THR A 1 271 ? 38.677 33.166 -36.636 1.00 39.03 271 THR A C 1
ATOM 2253 O O . THR A 1 271 ? 39.455 33.729 -35.882 1.00 39.03 271 THR A O 1
ATOM 2256 N N . ASN A 1 272 ? 37.400 33.529 -36.765 1.00 41.41 272 ASN A N 1
ATOM 2257 C CA . ASN A 1 272 ? 36.655 34.231 -35.719 1.00 41.41 272 ASN A CA 1
ATOM 2258 C C . ASN A 1 272 ? 35.155 34.176 -36.023 1.00 41.41 272 ASN A C 1
ATOM 2260 O O . ASN A 1 272 ? 34.563 35.117 -36.542 1.00 41.41 272 ASN A O 1
ATOM 2264 N N . THR A 1 273 ? 34.512 33.064 -35.669 1.00 36.28 273 THR A N 1
ATOM 2265 C CA . THR A 1 273 ? 33.092 33.096 -35.301 1.00 36.28 273 THR A CA 1
ATOM 2266 C C . THR A 1 273 ? 32.840 32.071 -34.201 1.00 36.28 273 THR A C 1
ATOM 2268 O O . THR A 1 273 ? 32.729 30.874 -34.441 1.00 36.28 273 THR A O 1
ATOM 2271 N N . ALA A 1 274 ? 32.871 32.597 -32.978 1.00 39.91 274 ALA A N 1
ATOM 2272 C CA . ALA A 1 274 ? 32.143 32.186 -31.785 1.00 39.91 274 ALA A CA 1
ATOM 2273 C C . ALA A 1 274 ? 31.464 30.802 -31.789 1.00 39.91 274 ALA A C 1
ATOM 2275 O O . ALA A 1 274 ? 30.421 30.616 -32.409 1.00 39.91 274 ALA A O 1
ATOM 2276 N N . ILE A 1 275 ? 31.961 29.910 -30.927 1.00 37.19 275 ILE A N 1
ATOM 2277 C CA . ILE A 1 275 ? 31.098 29.074 -30.079 1.00 37.19 275 ILE A CA 1
ATOM 2278 C C . ILE A 1 275 ? 31.664 29.144 -28.657 1.00 37.19 275 ILE A C 1
ATOM 2280 O O . ILE A 1 275 ? 32.350 28.248 -28.170 1.00 37.19 275 ILE A O 1
ATOM 2284 N N . SER A 1 276 ? 31.402 30.272 -28.003 1.00 41.41 276 SER A N 1
ATOM 2285 C CA . SER A 1 276 ? 31.180 30.299 -26.564 1.00 41.41 276 SER A CA 1
ATOM 2286 C C . SER A 1 276 ? 29.771 29.762 -26.331 1.00 41.41 276 SER A C 1
ATOM 2288 O O . SER A 1 276 ? 28.815 30.478 -26.586 1.00 41.41 276 SER A O 1
ATOM 2290 N N . ASP A 1 277 ? 29.649 28.506 -25.915 1.00 35.81 277 ASP A N 1
ATOM 2291 C CA . ASP A 1 277 ? 28.449 27.987 -25.248 1.00 35.81 277 ASP A CA 1
ATOM 2292 C C . ASP A 1 277 ? 28.833 26.728 -24.460 1.00 35.81 277 ASP A C 1
ATOM 2294 O O . ASP A 1 277 ? 28.540 25.584 -24.806 1.00 35.81 277 ASP A O 1
ATOM 2298 N N . THR A 1 278 ? 29.565 26.963 -23.372 1.00 46.44 278 THR A N 1
ATOM 2299 C CA . THR A 1 278 ? 29.677 26.035 -22.245 1.00 46.44 278 THR A CA 1
ATOM 2300 C C . THR A 1 278 ? 29.130 26.725 -21.005 1.00 46.44 278 THR A C 1
ATOM 2302 O O . THR A 1 278 ? 29.876 27.151 -20.127 1.00 46.44 278 THR A O 1
ATOM 2305 N N . SER A 1 279 ? 27.813 26.859 -20.931 1.00 42.47 279 SER A N 1
ATOM 2306 C CA . SER A 1 279 ? 27.097 27.022 -19.669 1.00 42.47 279 SER A CA 1
ATOM 2307 C C . SER A 1 279 ? 25.662 26.523 -19.848 1.00 42.47 279 SER A C 1
ATOM 2309 O O . SER A 1 279 ? 25.115 26.583 -20.941 1.00 42.47 279 SER A O 1
ATOM 2311 N N . LEU A 1 280 ? 25.080 26.012 -18.759 1.00 42.34 280 LEU A N 1
ATOM 2312 C CA . LEU A 1 280 ? 23.771 25.347 -18.635 1.00 42.34 280 LEU A CA 1
ATOM 2313 C C . LEU A 1 280 ? 23.791 23.819 -18.768 1.00 42.34 280 LEU A C 1
ATOM 2315 O O . LEU A 1 280 ? 23.364 23.246 -19.764 1.00 42.34 280 LEU A O 1
ATOM 2319 N N . LEU A 1 281 ? 24.220 23.169 -17.682 1.00 39.31 281 LEU A N 1
ATOM 2320 C CA . LEU A 1 281 ? 23.460 22.115 -16.991 1.00 39.31 281 LEU A CA 1
ATOM 2321 C C . LEU A 1 281 ? 24.183 21.787 -15.675 1.00 39.31 281 LEU A C 1
ATOM 2323 O O . LEU A 1 281 ? 24.993 20.871 -15.615 1.00 39.31 281 LEU A O 1
ATOM 2327 N N . ASN A 1 282 ? 23.922 22.600 -14.651 1.00 42.19 282 ASN A N 1
ATOM 2328 C CA . ASN A 1 282 ? 24.032 22.250 -13.233 1.00 42.19 282 ASN A CA 1
ATOM 2329 C C . ASN A 1 282 ? 23.272 23.318 -12.434 1.00 42.19 282 ASN A C 1
ATOM 2331 O O . ASN A 1 282 ? 23.811 24.383 -12.143 1.00 42.19 282 ASN A O 1
ATOM 2335 N N . ASN A 1 283 ? 21.988 23.041 -12.210 1.00 39.22 283 ASN A N 1
ATOM 2336 C CA . ASN A 1 283 ? 21.188 23.348 -11.021 1.00 39.22 283 ASN A CA 1
ATOM 2337 C C . ASN A 1 283 ? 19.855 22.610 -11.158 1.00 39.22 283 ASN A C 1
ATOM 2339 O O . ASN A 1 283 ? 19.236 22.726 -12.241 1.00 39.22 283 ASN A O 1
#

Sequence (283 aa):
KERLRNNAVVKIQKVLRGHFGRTDWAIAKRFALLREQAAPLYSRLDTLSEEARTATEQRDFCKSQLKRFKKETREIVIELKEVSRVGHATWDTARITGFPQRYNTKFVKQRLVEMLASHRARIAELTDQSRLQALISRDKERLMREVRRELAPLADGLAERTRKERILHLRTTVRLKQKNAIRIQARIRTWCVERALLRLASGGHSQWEILLDQNTDNYYYWNSITGYTRWDKPLELEYPDISAYGFSTTFLNRLGMSTHEDDPLEIEYATNTAISDTSLLNN

Mean predicted aligned error: 14.0 Å

Nearest PDB structures (foldseek):
  1fxk-assembly1_B  TM=9.109E-01  e=4.856E-02  Methanothermobacter thermautotrophicus
  2zqm-assembly1_A  TM=8.327E-01  e=1.458E-01  Thermococcus sp. JCM 11816
  2zdi-assembly1_B-2  TM=6.062E-01  e=1.617E-02  Pyrococcus horikoshii
  6nrb-assembly1_1  TM=7.151E-01  e=9.178E-02  Homo sapiens
  7p3r-assembly1_C  TM=4.133E-01  e=8.274E-01  Vibrio cholerae O1 biovar El Tor str. N16961

Organism: NCBI:txid44058

Solvent-accessible surface area (backbone atoms only — not comparable to full-atom values): 16296 Å² total; per-residue (Å²): 114,67,68,61,51,54,54,49,51,53,52,51,51,53,52,49,51,55,49,51,55,53,49,51,50,53,36,52,52,50,51,50,54,48,47,63,74,43,39,67,59,52,54,49,43,51,53,37,51,50,55,23,49,52,24,49,52,53,23,52,51,29,49,52,50,38,54,50,46,58,49,53,47,52,53,47,55,51,51,50,52,50,62,68,71,49,87,59,70,58,44,74,45,32,83,89,80,73,49,80,42,80,39,48,39,71,59,52,51,54,51,49,52,52,49,44,51,53,46,51,52,52,42,53,53,33,49,50,51,28,48,51,24,52,51,50,24,52,53,30,54,49,51,45,52,51,55,50,57,67,48,43,74,69,60,56,61,46,61,56,51,49,52,52,52,51,53,50,51,51,51,51,50,53,53,49,52,51,53,52,49,52,52,52,51,48,52,50,52,49,50,55,49,55,54,32,49,53,54,36,70,76,58,80,47,70,58,60,45,86,44,73,39,89,90,74,80,41,66,33,36,36,27,80,84,80,71,51,72,38,72,68,86,58,70,44,75,74,56,81,52,77,81,79,52,85,68,53,68,71,59,36,52,73,69,72,62,71,88,74,84,87,82,97,76,85,85,80,90,85,92,82,79,84,84,88,78,90,78,90,88,88,131

pLDDT: mean 84.34, std 17.35, range [33.53, 98.0]